Protein AF-A0A2E1W1F0-F1 (afdb_monomer_lite)

Secondary structure (DSSP, 8-state):
-B-TTS---SS----------SSHHHHHHTSTTTHHHHH-SSHHHHHHHHHHHHHHHH------B-EEEEEEP-------PPPS--EEEEESSPPPTT-S-----B---B----EEEEEEEEEETT-HHHHHHHIIIIIHHHHHHTT-EEEEEEEEE--SS-BSS---SSEEEEEEEEEES-HHHHHHTSTTTTHHHH-SSHHHHHHHHHHHHHHTTEEEEEEEEE-S---S----B-PBPS-EEEE-

Foldseek 3Di:
DDDPPDDDDPPADDDDDDDDAPDVVRVVCCDDPNVCVVVPDDPVVVVVVVVVVVVVVRDPDDLAAFDWDFDFDDDDDDDDDDDPWDKDWDDQAADDPPPPWFDFDFADWDAAQKKKKKKKFWWFPPCQVVLQVLCVPQAVVLCVQQQKAWRTKTKGDDDPTNYSDDDDPGTTMMITMIMASYVVSVVCCDVPNSCQRRNCDPSVVSNVVSVVVRVVTTPDMDMDMDGDDDPDDHTIGTGTGRIDMDTD

Sequence (248 aa):
MVHPEGGGSREFDEGYRLARYASFEHWRYTRGPLSRDLAGNGPNRDRLRQAFQVRQQYSEGSEGGYFLQGLTATTRPQFLPGMGERYELLENVFPEAGDDVIAVRNDVAQSGIETVVLRYARIRKGSFNEILAGTVARVWPFEEKVGVRPIGQWQVIYPDAPSRTAESPGYDEMITMSRYASYQHYQATRPGQAVFLGGNGPDWRAWRDALAAEAGFVLETNVEFLQGFNHFSPPQYQPGLPERYRTR

Structure (mmCIF, N/CA/C/O backbone):
data_AF-A0A2E1W1F0-F1
#
_entry.id   AF-A0A2E1W1F0-F1
#
loop_
_atom_site.group_PDB
_atom_site.id
_atom_site.type_symbol
_atom_site.label_atom_id
_atom_site.label_alt_id
_atom_site.label_comp_id
_atom_site.label_asym_id
_atom_site.label_entity_id
_atom_site.label_seq_id
_atom_site.pdbx_PDB_ins_code
_atom_site.Cartn_x
_atom_site.Cartn_y
_atom_site.Cartn_z
_atom_site.occupancy
_atom_site.B_iso_or_equiv
_atom_site.auth_seq_id
_atom_site.auth_comp_id
_atom_site.auth_asym_id
_atom_site.auth_atom_id
_atom_site.pdbx_PDB_model_num
ATOM 1 N N . MET A 1 1 ? 5.768 -16.064 -6.756 1.00 81.00 1 MET A N 1
ATOM 2 C CA . MET A 1 1 ? 4.491 -15.424 -6.404 1.00 81.00 1 MET A CA 1
ATOM 3 C C . MET A 1 1 ? 3.706 -16.474 -5.652 1.00 81.00 1 MET A C 1
ATOM 5 O O . MET A 1 1 ? 3.967 -17.652 -5.856 1.00 81.00 1 MET A O 1
ATOM 9 N N . VAL A 1 2 ? 2.832 -16.089 -4.735 1.00 83.88 2 VAL A N 1
ATOM 10 C CA . VAL A 1 2 ? 1.925 -17.036 -4.088 1.00 83.88 2 VAL A CA 1
ATOM 11 C C . VAL A 1 2 ? 0.493 -16.625 -4.377 1.00 83.88 2 VAL A C 1
ATOM 13 O O . VAL A 1 2 ? 0.200 -15.439 -4.510 1.00 83.88 2 VAL A O 1
ATOM 16 N N . HIS A 1 3 ? -0.395 -17.612 -4.454 1.00 86.19 3 HIS A N 1
ATOM 17 C CA . HIS A 1 3 ? -1.805 -17.417 -4.779 1.00 86.19 3 HIS A CA 1
ATOM 18 C C . HIS A 1 3 ? -2.666 -17.988 -3.642 1.00 86.19 3 HIS A C 1
ATOM 20 O O . HIS A 1 3 ? -3.166 -19.107 -3.768 1.00 86.19 3 HIS A O 1
ATOM 26 N N . PRO A 1 4 ? -2.813 -17.269 -2.508 1.00 80.12 4 PRO A N 1
ATOM 27 C CA . PRO A 1 4 ? -3.551 -17.765 -1.340 1.00 80.12 4 PRO A CA 1
ATOM 28 C C . PRO A 1 4 ? -5.015 -18.111 -1.643 1.00 80.12 4 PRO A C 1
ATOM 30 O O . PRO A 1 4 ? -5.596 -18.960 -0.977 1.00 80.12 4 PRO A O 1
ATOM 33 N N . GLU A 1 5 ? -5.589 -17.476 -2.666 1.00 83.94 5 GLU A N 1
ATOM 34 C CA . GLU A 1 5 ? -6.972 -17.661 -3.124 1.00 83.94 5 GLU A CA 1
ATOM 35 C C . GLU A 1 5 ? -7.068 -18.544 -4.389 1.00 83.94 5 GLU A C 1
ATOM 37 O O . GLU A 1 5 ? -8.144 -18.720 -4.954 1.00 83.94 5 GLU A O 1
ATOM 42 N N . GLY A 1 6 ? -5.950 -19.129 -4.838 1.00 78.25 6 GLY A N 1
ATOM 43 C CA . GLY A 1 6 ? -5.855 -19.863 -6.103 1.00 78.25 6 GLY A CA 1
ATOM 44 C C . GLY A 1 6 ? -5.615 -18.964 -7.326 1.00 78.25 6 GLY A C 1
ATOM 45 O O . GLY A 1 6 ? -5.512 -17.746 -7.211 1.00 78.25 6 GLY A O 1
ATOM 46 N N . GLY A 1 7 ? -5.469 -19.576 -8.510 1.00 76.19 7 GLY A N 1
ATOM 47 C CA . GLY A 1 7 ? -5.333 -18.860 -9.793 1.00 76.19 7 GLY A CA 1
ATOM 48 C C . GLY A 1 7 ? -3.920 -18.745 -10.385 1.00 76.19 7 GLY A C 1
ATOM 49 O O . GLY A 1 7 ? -3.766 -18.120 -11.427 1.00 76.19 7 GLY A O 1
ATOM 50 N N . GLY A 1 8 ? -2.900 -19.344 -9.765 1.00 77.31 8 GLY A N 1
ATOM 51 C CA . GLY A 1 8 ? -1.548 -19.397 -10.339 1.00 77.31 8 GLY A CA 1
ATOM 52 C C . GLY A 1 8 ? -1.434 -20.320 -11.556 1.00 77.31 8 GLY A C 1
ATOM 53 O O . GLY A 1 8 ? -2.226 -21.256 -11.717 1.00 77.31 8 GLY A O 1
ATOM 54 N N . SER A 1 9 ? -0.419 -20.082 -12.390 1.00 78.62 9 SER A N 1
ATOM 55 C CA . SER A 1 9 ? -0.033 -21.017 -13.452 1.00 78.62 9 SER A CA 1
ATOM 56 C C . SER A 1 9 ? 0.398 -22.359 -12.853 1.00 78.62 9 SER A C 1
ATOM 58 O O . SER A 1 9 ? 1.000 -22.415 -11.783 1.00 78.62 9 SER A O 1
ATOM 60 N N . ARG A 1 10 ? 0.085 -23.459 -13.545 1.00 80.19 10 ARG A N 1
ATOM 61 C CA . ARG A 1 10 ? 0.598 -24.798 -13.199 1.00 80.19 10 ARG A CA 1
ATOM 62 C C . ARG A 1 10 ? 1.916 -25.123 -13.896 1.00 80.19 10 ARG A C 1
ATOM 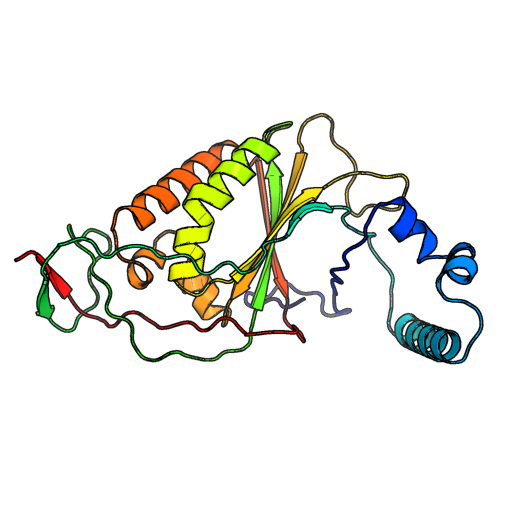64 O O . ARG A 1 10 ? 2.519 -26.143 -13.580 1.00 80.19 10 ARG A O 1
ATOM 71 N N . GLU A 1 11 ? 2.314 -24.303 -14.863 1.00 85.62 11 GLU A N 1
ATOM 72 C CA . GLU A 1 11 ? 3.434 -24.584 -15.762 1.00 85.62 11 GLU A CA 1
ATOM 73 C C . GLU A 1 11 ? 4.718 -23.880 -15.319 1.00 85.62 11 GLU A C 1
ATOM 75 O O . GLU A 1 11 ? 5.804 -24.399 -15.554 1.00 85.62 11 GLU A O 1
ATOM 80 N N . PHE A 1 12 ? 4.605 -22.740 -14.634 1.00 82.00 12 PHE A N 1
ATOM 81 C CA . PHE A 1 12 ? 5.749 -21.935 -14.216 1.00 82.00 12 PHE A CA 1
ATOM 82 C C . PHE A 1 12 ? 5.467 -21.156 -12.928 1.00 82.00 12 PHE A C 1
ATOM 84 O O . PHE A 1 12 ? 4.321 -20.830 -12.615 1.00 82.00 12 PHE A O 1
ATOM 91 N N . ASP A 1 13 ? 6.543 -20.798 -12.226 1.00 84.00 13 ASP A N 1
ATOM 92 C CA . ASP A 1 13 ? 6.513 -19.881 -11.090 1.00 84.00 13 ASP A CA 1
ATOM 93 C C . ASP A 1 13 ? 6.902 -18.463 -11.522 1.00 84.00 13 ASP A C 1
ATOM 95 O O . ASP A 1 13 ? 7.934 -18.240 -12.158 1.00 84.00 13 ASP A O 1
ATOM 99 N N . GLU A 1 14 ? 6.126 -17.469 -11.096 1.00 86.06 14 GLU A N 1
ATOM 100 C CA . GLU A 1 14 ? 6.471 -16.061 -11.303 1.00 86.06 14 GLU A CA 1
ATOM 101 C C . GLU A 1 14 ? 7.318 -15.512 -10.152 1.00 86.06 14 GLU A C 1
ATOM 103 O O . GLU A 1 14 ? 7.108 -15.836 -8.981 1.00 86.06 14 GLU A O 1
ATOM 108 N N . GLY A 1 15 ? 8.263 -14.618 -10.441 1.00 82.50 15 GLY A N 1
ATOM 109 C CA . GLY A 1 15 ? 9.151 -14.058 -9.425 1.00 82.50 15 GLY A CA 1
ATOM 110 C C . GLY A 1 15 ? 9.442 -12.580 -9.634 1.00 82.50 15 GLY A C 1
ATOM 111 O O . GLY A 1 15 ? 9.828 -12.162 -10.722 1.00 82.50 15 GLY A O 1
ATOM 112 N N . TYR A 1 16 ? 9.359 -11.799 -8.555 1.00 83.62 16 TYR A N 1
ATOM 113 C CA . TYR A 1 16 ? 9.844 -10.421 -8.540 1.00 83.62 16 TYR A CA 1
ATOM 114 C C . TYR A 1 16 ? 11.205 -10.316 -7.871 1.00 83.62 16 TYR A C 1
ATOM 116 O O . TYR A 1 16 ? 11.517 -10.998 -6.895 1.00 83.62 16 TYR A O 1
ATOM 124 N N . ARG A 1 17 ? 12.003 -9.369 -8.365 1.00 81.75 17 ARG A N 1
ATOM 125 C CA . ARG A 1 17 ? 13.206 -8.897 -7.688 1.00 81.75 17 ARG A CA 1
ATOM 126 C C . ARG A 1 17 ? 13.119 -7.392 -7.514 1.00 81.75 17 ARG A C 1
ATOM 128 O O . ARG A 1 17 ? 13.199 -6.654 -8.491 1.00 81.75 17 ARG A O 1
ATOM 135 N N . LEU A 1 18 ? 13.072 -6.948 -6.265 1.00 85.31 18 LEU A N 1
ATOM 136 C CA . LEU A 1 18 ? 13.257 -5.543 -5.938 1.00 85.31 18 LEU A CA 1
ATOM 137 C C . LEU A 1 18 ? 14.757 -5.234 -5.827 1.00 85.31 18 LEU A C 1
ATOM 139 O O . LEU A 1 18 ? 15.501 -5.919 -5.123 1.00 85.31 18 LEU A O 1
ATOM 143 N N . ALA A 1 19 ? 15.213 -4.203 -6.534 1.00 86.12 19 ALA A N 1
ATOM 144 C CA . ALA A 1 19 ? 16.579 -3.701 -6.454 1.00 86.12 19 ALA A CA 1
ATOM 145 C C . ALA A 1 19 ? 16.566 -2.172 -6.479 1.00 86.12 19 ALA A C 1
ATOM 147 O O . ALA A 1 19 ? 15.792 -1.566 -7.215 1.00 86.12 19 ALA A O 1
ATOM 148 N N . ARG A 1 20 ? 17.436 -1.559 -5.673 1.00 85.38 20 ARG A N 1
ATOM 149 C CA . ARG A 1 20 ? 17.574 -0.103 -5.581 1.00 85.38 20 ARG A CA 1
ATOM 150 C C . ARG A 1 20 ? 18.827 0.336 -6.320 1.00 85.38 20 ARG A C 1
ATOM 152 O O . ARG A 1 20 ? 19.885 -0.267 -6.150 1.00 85.38 20 ARG A O 1
ATOM 159 N N . TYR A 1 21 ? 18.697 1.397 -7.103 1.00 85.38 21 TYR A N 1
ATOM 160 C CA . TYR A 1 21 ? 19.787 2.005 -7.854 1.00 85.38 21 TYR A CA 1
ATOM 161 C C . TYR A 1 21 ? 19.824 3.501 -7.564 1.00 85.38 21 TYR A C 1
ATOM 163 O O . TYR A 1 21 ? 18.800 4.101 -7.252 1.00 85.38 21 TYR A O 1
ATOM 171 N N . ALA A 1 22 ? 21.012 4.092 -7.671 1.00 84.19 22 ALA A N 1
ATOM 172 C CA . ALA A 1 22 ? 21.200 5.529 -7.459 1.00 84.19 22 ALA A CA 1
ATOM 173 C C . ALA A 1 22 ? 20.580 6.368 -8.592 1.00 84.19 22 ALA A C 1
ATOM 175 O O . ALA A 1 22 ? 20.164 7.498 -8.370 1.00 84.19 22 ALA A O 1
ATOM 176 N N . SER A 1 23 ? 20.521 5.806 -9.802 1.00 85.38 23 SER A N 1
ATOM 177 C CA . SER A 1 23 ? 19.929 6.409 -10.996 1.00 85.38 23 SER A CA 1
ATOM 178 C C . SER A 1 23 ? 19.625 5.327 -12.041 1.00 85.38 23 SER A C 1
ATOM 180 O O . SER A 1 23 ? 20.095 4.187 -11.925 1.00 85.38 23 SER A O 1
ATOM 182 N N . PHE A 1 24 ? 18.875 5.681 -13.090 1.00 85.81 24 PHE A N 1
ATOM 183 C CA . PHE A 1 24 ? 18.704 4.805 -14.255 1.00 85.81 24 PHE A CA 1
ATOM 184 C C . PHE A 1 24 ? 20.046 4.513 -14.947 1.00 85.81 24 PHE A C 1
ATOM 186 O O . PHE A 1 24 ? 20.288 3.389 -15.380 1.00 85.81 24 PHE A O 1
ATOM 193 N N . GLU A 1 25 ? 20.967 5.478 -14.979 1.00 86.06 25 GLU A N 1
ATOM 194 C CA . GLU A 1 25 ? 22.321 5.256 -15.494 1.00 86.06 25 GLU A CA 1
ATOM 195 C C . GLU A 1 25 ? 23.052 4.189 -14.680 1.00 86.06 25 GLU A C 1
ATOM 197 O O . GLU A 1 25 ? 23.539 3.221 -15.258 1.00 86.06 25 GLU A O 1
ATOM 202 N N . HIS A 1 26 ? 23.045 4.280 -13.344 1.00 86.06 26 HIS A N 1
ATOM 203 C CA . HIS A 1 26 ? 23.620 3.235 -12.495 1.00 86.06 26 HIS A CA 1
ATOM 204 C C . HIS A 1 26 ? 22.986 1.865 -12.810 1.00 86.06 26 HIS A C 1
ATOM 206 O O . HIS A 1 26 ? 23.702 0.881 -12.995 1.00 86.06 26 HIS A O 1
ATOM 212 N N . TRP A 1 27 ? 21.661 1.790 -12.981 1.00 86.88 27 TRP A N 1
ATOM 213 C CA . TRP A 1 27 ? 20.990 0.559 -13.416 1.00 86.88 27 TRP A CA 1
ATOM 214 C C . TRP A 1 27 ? 21.528 0.025 -14.759 1.00 86.88 27 TRP A C 1
ATOM 216 O O . TRP A 1 27 ? 21.792 -1.181 -14.850 1.00 86.88 27 TRP A O 1
ATOM 226 N N . ARG A 1 28 ? 21.754 0.886 -15.766 1.00 84.38 28 ARG A N 1
ATOM 227 C CA . ARG A 1 28 ? 22.326 0.503 -17.074 1.00 84.38 28 ARG A CA 1
ATOM 228 C C . ARG A 1 28 ? 23.743 -0.037 -16.922 1.00 84.38 28 ARG A C 1
ATOM 230 O O . ARG A 1 28 ? 24.043 -1.097 -17.465 1.00 84.38 28 ARG A O 1
ATOM 237 N N . TYR A 1 29 ? 24.577 0.636 -16.131 1.00 82.50 29 TYR A N 1
ATOM 238 C CA . TYR A 1 29 ? 25.947 0.199 -15.874 1.00 82.50 29 TYR A CA 1
ATOM 239 C C . TYR A 1 29 ? 26.011 -1.136 -15.132 1.00 82.50 29 TYR A C 1
ATOM 241 O O . TYR A 1 29 ? 26.983 -1.855 -15.284 1.00 82.50 29 TYR A O 1
ATOM 249 N N . THR A 1 30 ? 24.991 -1.548 -14.374 1.00 77.44 30 THR A N 1
ATOM 250 C CA . THR A 1 30 ? 24.987 -2.901 -13.776 1.00 77.44 30 THR A CA 1
ATOM 251 C C . THR A 1 30 ? 24.656 -4.029 -14.761 1.00 77.44 30 THR A C 1
ATOM 253 O O . THR A 1 30 ? 24.690 -5.201 -14.376 1.00 77.44 30 THR A O 1
ATOM 256 N N . ARG A 1 31 ? 24.358 -3.722 -16.032 1.00 75.56 31 ARG A N 1
ATOM 257 C CA . ARG A 1 31 ? 23.947 -4.695 -17.057 1.00 75.56 31 ARG A CA 1
ATOM 258 C C . ARG A 1 31 ? 24.849 -4.666 -18.287 1.00 75.56 31 ARG A C 1
ATOM 260 O O . ARG A 1 31 ? 25.566 -3.707 -18.551 1.00 75.56 31 ARG A O 1
ATOM 267 N N . GLY A 1 32 ? 24.800 -5.760 -19.049 1.00 68.94 32 GLY A N 1
ATOM 268 C CA . GLY A 1 32 ? 25.468 -5.863 -20.345 1.00 68.94 32 GLY A CA 1
ATOM 269 C C . GLY A 1 32 ? 26.988 -5.639 -20.284 1.00 68.94 32 GLY A C 1
ATOM 270 O O . GLY A 1 32 ? 27.609 -5.887 -19.242 1.00 68.94 32 GLY A O 1
ATOM 271 N N . PRO A 1 33 ? 27.602 -5.185 -21.392 1.00 68.56 33 PRO A N 1
ATOM 272 C CA . PRO A 1 33 ? 29.038 -4.914 -21.471 1.00 68.56 33 PRO A CA 1
ATOM 273 C C . PRO A 1 33 ? 29.528 -3.882 -20.445 1.00 68.56 33 PRO A C 1
ATOM 275 O O . PRO A 1 33 ? 30.581 -4.098 -19.848 1.00 68.56 33 PRO A O 1
ATOM 278 N N . LEU A 1 34 ? 28.720 -2.851 -20.166 1.00 69.88 34 LEU A N 1
ATOM 279 C CA . LEU A 1 34 ? 29.022 -1.763 -19.221 1.00 69.88 34 LEU A CA 1
ATOM 280 C C . LEU A 1 34 ? 29.215 -2.252 -17.777 1.00 69.88 34 LEU A C 1
ATOM 282 O O . LEU A 1 34 ? 29.925 -1.636 -16.990 1.00 69.88 34 LEU A O 1
ATOM 286 N N . SER A 1 35 ? 28.652 -3.413 -17.423 1.00 69.44 35 SER A N 1
ATOM 287 C CA . SER A 1 35 ? 28.864 -4.017 -16.098 1.00 69.44 35 SER A CA 1
ATOM 288 C C . SER A 1 35 ? 30.299 -4.426 -15.803 1.00 69.44 35 SER A C 1
ATOM 290 O O . SER A 1 35 ? 30.635 -4.626 -14.636 1.00 69.44 35 SER A O 1
ATOM 292 N N . ARG A 1 36 ? 31.153 -4.540 -16.825 1.00 65.19 36 ARG A N 1
ATOM 293 C CA . ARG A 1 36 ? 32.593 -4.755 -16.634 1.00 65.19 36 ARG A CA 1
ATOM 294 C C . ARG A 1 36 ? 33.263 -3.534 -16.010 1.00 65.19 36 ARG A C 1
ATOM 296 O O . ARG A 1 36 ? 34.137 -3.715 -15.169 1.00 65.19 36 ARG A O 1
ATOM 303 N N . ASP A 1 37 ? 32.791 -2.340 -16.352 1.00 68.69 37 ASP A N 1
ATOM 304 C CA . ASP A 1 37 ? 33.371 -1.076 -15.895 1.00 68.69 37 ASP A CA 1
ATOM 305 C C . ASP A 1 37 ? 33.069 -0.823 -14.408 1.00 68.69 37 ASP A C 1
ATOM 307 O O . ASP A 1 37 ? 33.866 -0.203 -13.713 1.00 68.69 37 ASP A O 1
ATOM 311 N N . LEU A 1 38 ? 31.958 -1.372 -13.890 1.00 67.50 38 LEU A N 1
ATOM 312 C CA . LEU A 1 38 ? 31.610 -1.317 -12.462 1.00 67.50 38 LEU A CA 1
ATOM 313 C C . LEU A 1 38 ? 32.134 -2.500 -11.638 1.00 67.50 38 LEU A C 1
ATOM 315 O O . LEU A 1 38 ? 32.588 -2.317 -10.512 1.00 67.50 38 LEU A O 1
ATOM 319 N N . ALA A 1 39 ? 31.998 -3.732 -12.140 1.00 65.50 39 ALA A N 1
ATOM 320 C CA . ALA A 1 39 ? 32.232 -4.940 -11.341 1.00 65.50 39 ALA A CA 1
ATOM 321 C C . ALA A 1 39 ? 33.654 -5.514 -11.479 1.00 65.50 39 ALA A C 1
ATOM 323 O O . ALA A 1 39 ? 33.990 -6.480 -10.787 1.00 65.50 39 ALA A O 1
ATOM 324 N N . GLY A 1 40 ? 34.472 -4.958 -12.378 1.00 69.44 40 GLY A N 1
ATOM 325 C CA . GLY A 1 40 ? 35.819 -5.441 -12.672 1.00 69.44 40 GLY A CA 1
ATOM 326 C C . GLY A 1 40 ? 35.851 -6.864 -13.247 1.00 69.44 40 GLY A C 1
ATOM 327 O O . GLY A 1 40 ? 34.853 -7.399 -13.743 1.00 69.44 40 GLY A O 1
ATOM 328 N N . ASN A 1 41 ? 37.027 -7.491 -13.184 1.00 70.19 41 ASN A N 1
ATOM 329 C CA . ASN A 1 41 ? 37.331 -8.805 -13.767 1.00 70.19 41 ASN A CA 1
ATOM 330 C C . ASN A 1 41 ? 37.913 -9.820 -12.754 1.00 70.19 41 ASN A C 1
ATOM 332 O O . ASN A 1 41 ? 38.592 -10.757 -13.159 1.00 70.19 41 ASN A O 1
ATOM 336 N N . GLY A 1 42 ? 37.659 -9.639 -11.452 1.00 74.38 42 GLY A N 1
ATOM 337 C CA . GLY A 1 42 ? 38.171 -10.515 -10.384 1.00 74.38 42 GLY A CA 1
ATOM 338 C C . GLY A 1 42 ? 37.220 -11.647 -9.940 1.00 74.38 42 GLY A C 1
ATOM 339 O O . GLY A 1 42 ? 36.096 -11.744 -10.431 1.00 74.38 42 GLY A O 1
ATOM 340 N N . PRO A 1 43 ? 37.592 -12.457 -8.928 1.00 73.44 43 PRO A N 1
ATOM 341 C CA . PRO A 1 43 ? 36.834 -13.648 -8.503 1.00 73.44 43 PRO A CA 1
ATOM 342 C C . PRO A 1 43 ? 35.370 -13.405 -8.094 1.00 73.44 43 PRO A C 1
ATOM 344 O O . PRO A 1 43 ? 34.519 -14.284 -8.232 1.00 73.44 43 PRO A O 1
ATOM 347 N N . ASN A 1 44 ? 35.029 -12.207 -7.604 1.00 69.56 44 ASN A N 1
ATOM 348 C CA . ASN A 1 44 ? 33.636 -11.856 -7.302 1.00 69.56 44 ASN A CA 1
ATOM 349 C C . ASN A 1 44 ? 32.779 -11.750 -8.579 1.00 69.56 44 ASN A C 1
ATOM 351 O O . ASN A 1 44 ? 31.611 -12.140 -8.594 1.00 69.56 44 ASN A O 1
ATOM 355 N N . ARG A 1 45 ? 33.377 -11.283 -9.682 1.00 73.50 45 ARG A N 1
ATOM 356 C CA . ARG A 1 45 ? 32.748 -11.272 -11.006 1.00 73.50 45 ARG A CA 1
ATOM 357 C C . ARG A 1 45 ? 32.509 -12.694 -11.509 1.00 73.50 45 ARG A C 1
ATOM 359 O O . ARG A 1 45 ? 31.478 -12.941 -12.127 1.00 73.50 45 ARG A O 1
ATOM 366 N N . ASP A 1 46 ? 33.414 -13.624 -11.221 1.00 79.81 46 ASP A N 1
ATOM 367 C CA . ASP A 1 46 ? 33.264 -15.037 -11.593 1.00 79.81 46 ASP A CA 1
ATOM 368 C C . ASP A 1 46 ? 32.098 -15.689 -10.855 1.00 79.81 46 ASP A C 1
ATOM 370 O O . ASP A 1 46 ? 31.240 -16.302 -11.489 1.00 79.81 46 ASP A O 1
ATOM 374 N N . ARG A 1 47 ? 31.989 -15.455 -9.541 1.00 79.19 47 ARG A N 1
ATOM 375 C CA . ARG A 1 47 ? 30.837 -15.902 -8.739 1.00 79.19 47 ARG A CA 1
ATOM 376 C C . ARG A 1 47 ? 29.520 -15.312 -9.240 1.00 79.19 47 ARG A C 1
ATOM 378 O O . ARG A 1 47 ? 28.528 -16.027 -9.353 1.00 79.19 47 ARG A O 1
ATOM 385 N N . LEU A 1 48 ? 29.509 -14.025 -9.594 1.00 76.06 48 LEU A N 1
ATOM 386 C CA . LEU A 1 48 ? 28.335 -13.378 -10.180 1.00 76.06 48 LEU A CA 1
ATOM 387 C C . LEU A 1 48 ? 27.943 -14.018 -11.525 1.00 76.06 48 LEU A C 1
ATOM 389 O O . LEU A 1 48 ? 26.761 -14.257 -11.765 1.00 76.06 48 LEU A O 1
ATOM 393 N N . ARG A 1 49 ? 28.918 -14.327 -12.393 1.00 78.94 49 ARG A N 1
ATOM 394 C CA . ARG A 1 49 ? 28.675 -15.026 -13.667 1.00 78.94 49 ARG A CA 1
ATOM 395 C C . ARG A 1 49 ? 28.098 -16.422 -13.450 1.00 78.94 49 ARG A C 1
ATOM 397 O O . ARG A 1 49 ? 27.120 -16.760 -14.108 1.00 78.94 49 ARG A O 1
ATOM 404 N N . GLN A 1 50 ? 28.649 -17.189 -12.511 1.00 84.12 50 GLN A N 1
ATOM 405 C CA . GLN A 1 50 ? 28.129 -18.510 -12.147 1.00 84.12 50 GLN A CA 1
ATOM 406 C C . GLN A 1 50 ? 26.682 -18.418 -11.645 1.00 84.12 50 GLN A C 1
ATOM 408 O O . GLN A 1 50 ? 25.818 -19.150 -12.119 1.00 84.12 50 GLN A O 1
ATOM 413 N N . ALA A 1 51 ? 26.379 -17.461 -10.762 1.00 81.38 51 ALA A N 1
ATOM 414 C CA . ALA A 1 51 ? 25.017 -17.243 -10.276 1.00 81.38 51 ALA A CA 1
ATOM 415 C C . ALA A 1 51 ? 24.037 -16.871 -11.407 1.00 81.38 51 ALA A C 1
ATOM 417 O O . ALA A 1 51 ? 22.890 -17.320 -11.406 1.00 81.38 51 ALA A O 1
ATOM 418 N N . PHE A 1 52 ? 24.474 -16.076 -12.391 1.00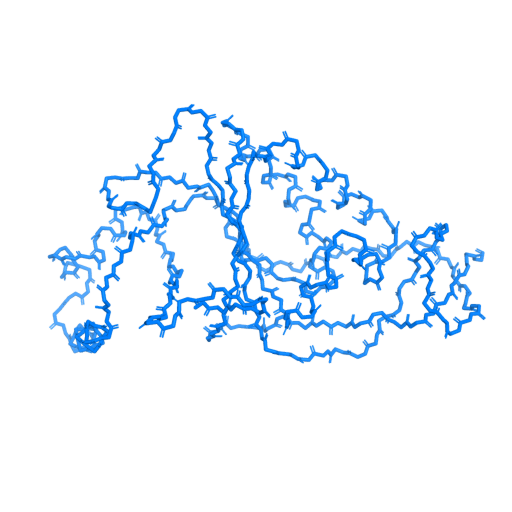 80.44 52 PHE A N 1
ATOM 419 C CA . PHE A 1 52 ? 23.658 -15.772 -13.569 1.00 80.44 52 PHE A CA 1
ATOM 420 C C . PHE A 1 52 ? 23.436 -16.988 -14.470 1.00 80.44 52 PHE A C 1
ATOM 422 O O . PHE A 1 52 ? 22.319 -17.166 -14.945 1.00 80.44 52 PHE A O 1
ATOM 429 N N . GLN A 1 53 ? 24.454 -17.827 -14.679 1.00 84.00 53 GLN A N 1
ATOM 430 C CA . GLN A 1 53 ? 24.323 -19.060 -15.462 1.00 84.00 53 GLN A CA 1
ATOM 431 C C . GLN A 1 53 ? 23.317 -20.017 -14.827 1.00 84.00 53 GLN A C 1
ATOM 433 O O . GLN A 1 53 ? 22.420 -20.492 -15.515 1.00 84.00 53 GLN A O 1
ATOM 438 N N . VAL A 1 54 ? 23.411 -20.229 -13.511 1.00 85.25 54 VAL A N 1
ATOM 439 C CA . VAL A 1 54 ? 22.431 -21.039 -12.775 1.00 85.25 54 VAL A CA 1
ATOM 440 C C . VAL A 1 54 ? 21.031 -20.456 -12.945 1.00 85.25 54 VAL A C 1
ATOM 442 O O . VAL A 1 54 ? 20.107 -21.183 -13.274 1.00 85.25 54 VAL A O 1
ATOM 445 N N . ARG A 1 55 ? 20.857 -19.134 -12.805 1.00 81.38 55 ARG A N 1
ATOM 446 C CA . ARG A 1 55 ? 19.542 -18.500 -12.997 1.00 81.38 55 ARG A CA 1
ATOM 447 C C . ARG A 1 55 ? 18.980 -18.718 -14.404 1.00 81.38 55 ARG A C 1
ATOM 449 O O . ARG A 1 55 ? 17.790 -18.965 -14.536 1.00 81.38 55 ARG A O 1
ATOM 456 N N . GLN A 1 56 ? 19.811 -18.609 -15.438 1.00 82.56 56 GLN A N 1
ATOM 457 C CA . GLN A 1 56 ? 19.371 -18.789 -16.823 1.00 82.56 56 GLN A CA 1
ATOM 458 C C . GLN A 1 56 ? 18.888 -20.213 -17.117 1.00 82.56 56 GLN A C 1
ATOM 460 O O . GLN A 1 56 ? 18.044 -20.369 -17.986 1.00 82.56 56 GLN A O 1
ATOM 465 N N . GLN A 1 57 ? 19.358 -21.227 -16.381 1.00 86.12 57 GLN A N 1
ATOM 466 C CA . GLN A 1 57 ? 18.884 -22.609 -16.545 1.00 86.12 57 GLN A CA 1
ATOM 467 C C . GLN A 1 57 ? 17.411 -22.795 -16.156 1.00 86.12 57 GLN A C 1
ATOM 469 O O . GLN A 1 57 ? 16.776 -23.710 -16.664 1.00 86.12 57 GLN A O 1
ATOM 474 N N . TYR A 1 58 ? 16.879 -21.941 -15.277 1.00 84.62 58 TYR A N 1
ATOM 475 C CA . TYR A 1 58 ? 15.505 -22.035 -14.764 1.00 84.62 58 TYR A CA 1
ATOM 476 C C . TYR A 1 58 ? 14.595 -20.899 -15.250 1.00 84.62 58 TYR A C 1
ATOM 478 O O . TYR A 1 58 ? 13.433 -20.836 -14.871 1.00 84.62 58 TYR A O 1
ATOM 486 N N . SER A 1 59 ? 15.121 -19.949 -16.026 1.00 82.81 59 SER A N 1
ATOM 487 C CA . SER A 1 59 ? 14.374 -18.762 -16.447 1.00 82.81 59 SER A CA 1
ATOM 488 C C . SER A 1 59 ? 13.731 -19.002 -17.809 1.00 82.81 59 SER A C 1
ATOM 490 O O . SER A 1 59 ? 14.444 -19.063 -18.805 1.00 82.81 59 SER A O 1
ATOM 492 N N . GLU A 1 60 ? 12.400 -19.040 -17.873 1.00 84.00 60 GLU A N 1
ATOM 493 C CA . GLU A 1 60 ? 11.673 -19.184 -19.149 1.00 84.00 60 GLU A CA 1
ATOM 494 C C . GLU A 1 60 ? 11.505 -17.862 -19.912 1.00 84.00 60 GLU A C 1
ATOM 496 O O . GLU A 1 60 ? 11.247 -17.843 -21.112 1.00 84.00 60 GLU A O 1
ATOM 501 N N . GLY A 1 61 ? 11.710 -16.730 -19.239 1.00 81.56 61 GLY A N 1
ATOM 502 C CA . GLY A 1 61 ? 11.626 -15.412 -19.854 1.00 81.56 61 GLY A CA 1
ATOM 503 C C . GLY A 1 61 ? 11.491 -14.304 -18.820 1.00 81.56 61 GLY A C 1
ATOM 504 O O . GLY A 1 61 ? 11.678 -14.516 -17.622 1.00 81.56 61 GLY A O 1
ATOM 505 N N . SER A 1 62 ? 11.194 -13.096 -19.288 1.00 81.12 62 SER A N 1
ATOM 506 C CA . SER A 1 62 ? 10.826 -11.968 -18.436 1.00 81.12 62 SER A CA 1
ATOM 507 C C . SER A 1 62 ? 9.870 -11.067 -19.197 1.00 81.12 62 SER A C 1
ATOM 509 O O . SER A 1 62 ? 10.164 -10.663 -20.318 1.00 81.12 62 SER A O 1
ATOM 511 N N . GLU A 1 63 ? 8.774 -10.687 -18.552 1.00 83.38 63 GLU A N 1
ATOM 512 C CA . GLU A 1 63 ? 7.823 -9.700 -19.076 1.00 83.38 63 GLU A CA 1
ATOM 513 C C . GLU A 1 63 ? 8.336 -8.251 -18.940 1.00 83.38 63 GLU A C 1
ATOM 515 O O . GLU A 1 63 ? 7.579 -7.299 -19.079 1.00 83.38 63 GLU A O 1
ATOM 520 N N . GLY A 1 64 ? 9.621 -8.057 -18.627 1.00 84.62 64 GLY A N 1
ATOM 521 C CA . GLY A 1 64 ? 10.202 -6.751 -18.328 1.00 84.62 64 GLY A CA 1
ATOM 522 C C . GLY A 1 64 ? 10.126 -6.381 -16.847 1.00 84.62 64 GLY A C 1
ATOM 523 O O . GLY A 1 64 ? 9.775 -7.187 -15.982 1.00 84.62 64 GLY A O 1
ATOM 524 N N . GLY A 1 65 ? 10.537 -5.150 -16.540 1.00 87.44 65 GLY A N 1
ATOM 525 C CA . GLY A 1 65 ? 10.537 -4.614 -15.180 1.00 87.44 65 GLY A CA 1
ATOM 526 C C . GLY A 1 65 ? 9.600 -3.424 -15.024 1.00 87.44 65 GLY A C 1
ATOM 527 O O . GLY A 1 65 ? 9.292 -2.731 -15.990 1.00 87.44 65 GLY A O 1
ATOM 528 N N . TYR A 1 66 ? 9.205 -3.151 -13.784 1.00 91.25 66 TYR A N 1
ATOM 529 C CA . TYR A 1 66 ? 8.743 -1.822 -13.406 1.00 91.25 66 TYR A CA 1
ATOM 530 C C . TYR A 1 66 ? 9.948 -0.967 -13.016 1.00 91.25 66 TYR A C 1
ATOM 532 O O . TYR A 1 66 ? 10.762 -1.374 -12.179 1.00 91.25 66 TYR A O 1
ATOM 540 N N . PHE A 1 67 ? 10.052 0.225 -13.594 1.00 91.88 67 PHE A N 1
ATOM 541 C CA . PHE A 1 67 ? 10.971 1.251 -13.120 1.00 91.88 67 PHE A CA 1
ATOM 542 C C . PHE A 1 67 ? 10.197 2.182 -12.206 1.00 91.88 67 PHE A C 1
ATOM 544 O O . PHE A 1 67 ? 9.142 2.678 -12.578 1.00 91.88 67 PHE A O 1
ATOM 551 N N . LEU A 1 68 ? 10.694 2.366 -10.989 1.00 94.06 68 LEU A N 1
ATOM 552 C CA . LEU A 1 68 ? 9.922 2.947 -9.901 1.00 94.06 68 LEU A CA 1
ATOM 553 C C . LEU A 1 68 ? 10.610 4.201 -9.368 1.00 94.06 68 LEU A C 1
ATOM 555 O O . LEU A 1 68 ? 11.793 4.160 -9.024 1.00 94.06 68 LEU A O 1
ATOM 559 N N . GLN A 1 69 ? 9.857 5.295 -9.259 1.00 91.56 69 GLN A N 1
ATOM 560 C CA . GLN A 1 69 ? 10.290 6.541 -8.630 1.00 91.56 69 GLN A CA 1
ATOM 561 C C . GLN A 1 69 ? 9.312 6.940 -7.525 1.00 91.56 69 GLN A C 1
ATOM 563 O O . GLN A 1 69 ? 8.102 6.896 -7.705 1.00 91.56 69 GLN A O 1
ATOM 568 N N . GLY A 1 70 ? 9.830 7.317 -6.358 1.00 90.38 70 GLY A N 1
ATOM 569 C CA . GLY A 1 70 ? 9.002 7.633 -5.198 1.00 90.38 70 GLY A CA 1
ATOM 570 C C . GLY A 1 70 ? 9.713 7.326 -3.891 1.00 90.38 70 GLY A C 1
ATOM 571 O O . GLY A 1 70 ? 10.942 7.395 -3.805 1.00 90.38 70 GLY A O 1
ATOM 572 N N . LEU A 1 71 ? 8.937 6.976 -2.869 1.00 90.25 71 LEU A N 1
ATOM 573 C CA . LEU A 1 71 ? 9.434 6.820 -1.512 1.00 90.25 71 LEU A CA 1
ATOM 574 C C . LEU A 1 71 ? 9.611 5.342 -1.166 1.00 90.25 71 LEU A C 1
ATOM 576 O O . LEU A 1 71 ? 8.647 4.590 -1.062 1.00 90.25 71 LEU A O 1
ATOM 580 N N . THR A 1 72 ? 10.857 4.943 -0.905 1.00 87.69 72 THR A N 1
ATOM 581 C CA . THR A 1 72 ? 11.118 3.721 -0.132 1.00 87.69 72 THR A CA 1
ATOM 582 C C . THR A 1 72 ? 10.994 4.076 1.339 1.00 87.69 72 THR A C 1
ATOM 584 O O . THR A 1 72 ? 11.711 4.961 1.813 1.00 87.69 72 THR A O 1
ATOM 587 N N . ALA A 1 73 ? 10.100 3.402 2.054 1.00 81.75 73 ALA A N 1
ATOM 588 C CA . ALA A 1 73 ? 9.935 3.608 3.480 1.00 81.75 73 ALA A CA 1
ATOM 589 C C . ALA A 1 73 ? 11.272 3.354 4.194 1.00 81.75 73 ALA A C 1
ATOM 591 O O . ALA A 1 73 ? 11.973 2.368 3.952 1.00 81.75 73 ALA A O 1
ATOM 592 N N . THR A 1 74 ? 11.638 4.282 5.072 1.00 67.81 74 THR A N 1
ATOM 593 C CA . THR A 1 74 ? 12.717 4.076 6.038 1.00 67.81 74 THR A CA 1
ATOM 594 C C . THR A 1 74 ? 12.024 3.836 7.362 1.00 67.81 74 THR A C 1
ATOM 596 O O . THR A 1 74 ? 11.189 4.646 7.751 1.00 67.81 74 THR A O 1
ATOM 599 N N . THR A 1 75 ? 12.295 2.707 8.018 1.00 58.12 75 THR A N 1
ATOM 600 C CA . THR A 1 75 ? 11.684 2.382 9.312 1.00 58.12 75 THR A CA 1
ATOM 601 C C . THR A 1 75 ? 12.021 3.488 10.304 1.00 58.12 75 THR A C 1
ATOM 603 O O . THR A 1 75 ? 13.161 3.579 10.765 1.00 58.12 75 THR A O 1
ATOM 606 N N . ARG A 1 76 ? 11.049 4.346 10.608 1.00 54.78 76 ARG A N 1
ATOM 607 C CA . ARG A 1 76 ? 11.149 5.363 11.652 1.00 54.78 76 ARG A CA 1
ATOM 608 C C . ARG A 1 76 ? 10.189 4.961 12.764 1.00 54.78 76 ARG A C 1
ATOM 610 O O . ARG A 1 76 ? 9.030 4.700 12.462 1.00 54.78 76 ARG A O 1
ATOM 617 N N . PRO A 1 77 ? 10.633 4.891 14.027 1.00 57.97 77 PRO A N 1
ATOM 618 C CA . PRO A 1 77 ? 9.710 4.710 15.134 1.00 57.97 77 PRO A CA 1
ATOM 619 C C . PRO A 1 77 ? 8.713 5.872 15.146 1.00 57.97 77 PRO A C 1
ATOM 621 O O . PRO A 1 77 ? 9.122 7.032 15.216 1.00 57.97 77 PRO A O 1
ATOM 624 N N . GLN A 1 78 ? 7.423 5.563 15.059 1.00 67.31 78 GLN A N 1
ATOM 625 C CA . GLN A 1 78 ? 6.361 6.542 15.252 1.00 67.31 78 GLN A CA 1
ATOM 626 C C . GLN A 1 78 ? 5.829 6.428 16.678 1.00 67.31 78 GLN A C 1
ATOM 628 O O . GLN A 1 78 ? 5.601 5.328 17.181 1.00 67.31 78 GLN A O 1
ATOM 633 N N . PHE A 1 79 ? 5.641 7.571 17.335 1.00 71.38 79 PHE A N 1
ATOM 634 C CA . PHE A 1 79 ? 4.971 7.648 18.627 1.00 71.38 79 PHE A CA 1
ATOM 635 C C . PHE A 1 79 ? 3.572 8.216 18.415 1.00 71.38 79 PHE A C 1
ATOM 637 O O . PHE A 1 79 ? 3.422 9.386 18.064 1.00 71.38 79 PHE A O 1
ATOM 644 N N . LEU A 1 80 ? 2.558 7.381 18.628 1.00 68.19 80 LEU A N 1
ATOM 645 C CA . LEU A 1 80 ? 1.168 7.812 18.696 1.00 68.19 80 LEU A CA 1
ATOM 646 C C . LEU A 1 80 ? 0.811 7.970 20.179 1.00 68.19 80 LEU A C 1
ATOM 648 O O . LEU A 1 80 ? 0.745 6.959 20.885 1.00 68.19 80 LEU A O 1
ATOM 652 N N . PRO A 1 81 ? 0.643 9.204 20.688 1.00 72.94 81 PRO A N 1
ATOM 653 C CA . PRO A 1 81 ? 0.307 9.406 22.087 1.00 72.94 81 PRO A CA 1
ATOM 654 C C . PRO A 1 81 ? -1.057 8.787 22.391 1.00 72.94 81 PRO A C 1
ATOM 656 O O . PRO A 1 81 ? -1.996 8.893 21.601 1.00 72.94 81 PRO A O 1
ATOM 659 N N . GLY A 1 82 ? -1.163 8.156 23.559 1.00 70.12 82 GLY A N 1
ATOM 660 C CA . GLY A 1 82 ? -2.447 7.694 24.064 1.00 70.12 82 GLY A CA 1
ATOM 661 C C . GLY A 1 82 ? -3.400 8.869 24.273 1.00 70.12 82 GLY A C 1
ATOM 662 O O . GLY A 1 82 ? -2.993 9.951 24.702 1.00 70.12 82 GLY A O 1
ATOM 663 N N . MET A 1 83 ? -4.677 8.641 23.990 1.00 70.25 83 MET A N 1
ATOM 664 C CA . MET A 1 83 ? -5.738 9.560 24.384 1.00 70.25 83 MET A CA 1
ATOM 665 C C . MET A 1 83 ? -5.899 9.484 25.909 1.00 70.25 83 MET A C 1
ATOM 667 O O . MET A 1 83 ? -5.786 8.405 26.488 1.00 70.25 83 MET A O 1
ATOM 671 N N . GLY A 1 84 ? -6.168 10.607 26.580 1.00 75.81 84 GLY A N 1
ATOM 672 C CA . GLY A 1 84 ? -6.391 10.662 28.038 1.00 75.81 84 GLY A CA 1
ATOM 673 C C . GLY A 1 84 ? -7.700 10.010 28.511 1.00 75.81 84 GLY A C 1
ATOM 674 O O . GLY A 1 84 ? -8.237 10.390 29.549 1.00 75.81 84 GLY A O 1
ATOM 675 N N . GLU A 1 85 ? -8.236 9.080 27.727 1.00 81.31 85 GLU A N 1
ATOM 676 C CA . GLU A 1 85 ? -9.504 8.394 27.936 1.00 81.31 85 GLU A CA 1
ATOM 677 C C . GLU A 1 85 ? -9.331 7.260 28.951 1.00 81.31 85 GLU A C 1
ATOM 679 O O . GLU A 1 85 ? -8.273 6.635 29.059 1.00 81.31 85 GLU A O 1
ATOM 684 N N . ARG A 1 86 ? -10.384 6.996 29.724 1.00 83.44 86 ARG A N 1
ATOM 685 C CA . ARG A 1 86 ? -10.419 5.903 30.697 1.00 83.44 86 ARG A CA 1
ATOM 686 C C . ARG A 1 86 ? -11.502 4.929 30.292 1.00 83.44 86 ARG A C 1
ATOM 688 O O . ARG A 1 86 ? -12.608 5.349 29.976 1.00 83.44 86 ARG A O 1
ATOM 695 N N . TYR A 1 87 ? -11.187 3.644 30.359 1.00 83.50 87 TYR A N 1
ATOM 696 C CA . TYR A 1 87 ? -12.081 2.581 29.925 1.00 83.50 87 TYR A CA 1
ATOM 697 C C . TYR A 1 87 ? -12.365 1.593 31.052 1.00 83.50 87 TYR A C 1
ATOM 699 O O . TYR A 1 87 ? -11.533 1.359 31.931 1.00 83.50 87 TYR A O 1
ATOM 707 N N . GLU A 1 88 ? -13.553 1.008 31.007 1.00 87.19 88 GLU A N 1
ATOM 708 C CA . GLU A 1 88 ? -13.979 -0.114 31.829 1.00 87.19 88 GLU A CA 1
ATOM 709 C C . GLU A 1 88 ? -14.310 -1.306 30.935 1.00 87.19 88 GLU A C 1
ATOM 711 O O . GLU A 1 88 ? -15.077 -1.156 29.985 1.00 87.19 88 GLU A O 1
ATOM 716 N N . LEU A 1 89 ? -13.742 -2.473 31.255 1.00 86.19 89 LEU A N 1
ATOM 717 C CA . LEU A 1 89 ? -14.090 -3.744 30.624 1.00 86.19 89 LEU A CA 1
ATOM 718 C C . LEU A 1 89 ? -15.495 -4.164 31.070 1.00 86.19 89 LEU A C 1
ATOM 720 O O . LEU A 1 89 ? -15.771 -4.220 32.269 1.00 86.19 89 LEU A O 1
ATOM 724 N N . LEU A 1 90 ? -16.355 -4.468 30.103 1.00 87.31 90 LEU A N 1
ATOM 725 C CA . LEU A 1 90 ? -17.720 -4.936 30.323 1.00 87.31 90 LEU A CA 1
ATOM 726 C C . LEU A 1 90 ? -17.825 -6.454 30.181 1.00 87.31 90 LEU A C 1
ATOM 728 O O . LEU A 1 90 ? -18.304 -7.125 31.091 1.00 87.31 90 LEU A O 1
ATOM 732 N N . GLU A 1 91 ? -17.377 -6.990 29.045 1.00 84.31 91 GLU A N 1
ATOM 733 C CA . GLU A 1 91 ? -17.563 -8.394 28.670 1.00 84.31 91 GLU A CA 1
ATOM 734 C C . GLU A 1 91 ? -16.376 -8.919 27.853 1.00 84.31 91 GLU A C 1
ATOM 736 O O . GLU A 1 91 ? -15.697 -8.154 27.169 1.00 84.31 91 GLU A O 1
ATOM 741 N N . ASN A 1 92 ? -16.178 -10.240 27.869 1.00 84.50 92 ASN A N 1
ATOM 742 C CA . ASN A 1 92 ? -15.187 -10.945 27.047 1.00 84.50 92 ASN A CA 1
ATOM 743 C C . ASN A 1 92 ? -15.812 -11.432 25.726 1.00 84.50 92 ASN A C 1
ATOM 745 O O . ASN A 1 92 ? -15.823 -12.630 25.431 1.00 84.50 92 ASN A O 1
ATOM 749 N N . VAL A 1 93 ? -16.374 -10.501 24.955 1.00 85.62 93 VAL A N 1
ATOM 750 C CA . VAL A 1 93 ? -16.843 -10.730 23.581 1.00 85.62 93 VAL A CA 1
ATOM 751 C C . VAL A 1 93 ? -16.296 -9.648 22.650 1.00 85.62 93 VAL A C 1
ATOM 753 O O . VAL A 1 93 ? -16.066 -8.522 23.088 1.00 85.62 93 VAL A O 1
ATOM 756 N N . PHE A 1 94 ? -16.081 -9.972 21.368 1.00 81.06 94 PHE A N 1
ATOM 757 C CA . PHE A 1 94 ? -15.657 -8.967 20.387 1.00 81.06 94 PHE A CA 1
ATOM 758 C C . PHE A 1 94 ? -16.690 -7.830 20.301 1.00 81.06 94 PHE A C 1
ATOM 760 O O . PHE A 1 94 ? -17.891 -8.117 20.252 1.00 81.06 94 PHE A O 1
ATOM 767 N N . PRO A 1 95 ? -16.246 -6.561 20.260 1.00 85.69 95 PRO A N 1
ATOM 768 C CA . PRO A 1 95 ? -17.139 -5.440 20.027 1.00 85.69 95 PRO A CA 1
ATOM 769 C C . PRO A 1 95 ? -17.745 -5.523 18.626 1.00 85.69 95 PRO A C 1
ATOM 771 O O . PRO A 1 95 ? -17.165 -6.105 17.704 1.00 85.69 95 PRO A O 1
ATOM 774 N N . GLU A 1 96 ? -18.910 -4.912 18.450 1.00 88.50 96 GLU A N 1
ATOM 775 C CA . GLU A 1 96 ? -19.493 -4.756 17.121 1.00 88.50 96 GLU A CA 1
ATOM 776 C C . GLU A 1 96 ? -18.827 -3.575 16.411 1.00 88.50 96 GLU A C 1
ATOM 778 O O . GLU A 1 96 ? -18.454 -2.584 17.034 1.00 88.50 96 GLU A O 1
ATOM 783 N N . ALA A 1 97 ? -18.698 -3.639 15.083 1.00 84.62 97 ALA A N 1
ATOM 784 C CA . ALA A 1 97 ? -18.060 -2.566 14.309 1.00 84.62 97 ALA A CA 1
ATOM 785 C C . ALA A 1 97 ? -18.769 -1.199 14.445 1.00 84.62 97 ALA A C 1
ATOM 787 O O . ALA A 1 97 ? -18.173 -0.171 14.125 1.00 84.62 97 ALA A O 1
ATOM 788 N N . GLY A 1 98 ? -20.038 -1.202 14.875 1.00 84.69 98 GLY A N 1
ATOM 789 C CA . GLY A 1 98 ? -20.851 -0.012 15.118 1.00 84.69 98 GLY A CA 1
ATOM 790 C C . GLY A 1 98 ? -20.814 0.516 16.554 1.00 84.69 98 GLY A C 1
ATOM 791 O O . GLY A 1 98 ? -21.473 1.520 16.807 1.00 84.69 98 GLY A O 1
ATOM 792 N N . ASP A 1 99 ? -20.084 -0.126 17.474 1.00 86.25 99 ASP A N 1
ATOM 793 C CA . ASP A 1 99 ? -19.972 0.345 18.858 1.00 86.25 99 ASP A CA 1
ATOM 794 C C . ASP A 1 99 ? -19.350 1.762 18.886 1.00 86.25 99 ASP A C 1
ATOM 796 O O . ASP A 1 99 ? -18.371 2.046 18.183 1.00 86.25 99 ASP A O 1
ATOM 800 N N . ASP A 1 100 ? -19.904 2.657 19.721 1.00 83.50 100 ASP A N 1
ATOM 801 C CA . ASP A 1 100 ? -19.473 4.065 19.831 1.00 83.50 100 ASP A CA 1
ATOM 802 C C . ASP A 1 100 ? -17.965 4.187 20.114 1.00 83.50 100 ASP A C 1
ATOM 804 O O . ASP A 1 100 ? -17.276 5.078 19.610 1.00 83.50 100 ASP A O 1
ATOM 808 N N . VAL A 1 101 ? -17.431 3.249 20.899 1.00 82.50 101 VAL A N 1
ATOM 809 C CA . VAL A 1 101 ? -16.022 3.156 21.276 1.00 82.50 101 VAL A CA 1
ATOM 810 C C . VAL A 1 101 ? -15.539 1.727 21.071 1.00 82.50 101 VAL A C 1
ATOM 812 O O . VAL A 1 101 ? -16.062 0.791 21.669 1.00 82.50 101 VAL A O 1
ATOM 815 N N . ILE A 1 102 ? -14.463 1.583 20.299 1.00 88.44 102 ILE A N 1
ATOM 816 C CA . ILE A 1 102 ? -13.728 0.330 20.134 1.00 88.44 102 ILE A CA 1
ATOM 817 C C . ILE A 1 102 ? -12.313 0.568 20.658 1.00 88.44 102 ILE A C 1
ATOM 819 O O . ILE A 1 102 ? -11.436 1.050 19.937 1.00 88.44 102 ILE A O 1
ATOM 823 N N . ALA A 1 103 ? -12.108 0.258 21.938 1.00 85.88 103 ALA A N 1
ATOM 824 C CA . ALA A 1 103 ? -10.785 0.182 22.543 1.00 85.88 103 ALA A CA 1
ATOM 825 C C . ALA A 1 103 ? -10.213 -1.220 22.308 1.00 85.88 103 ALA A C 1
ATOM 827 O O . ALA A 1 103 ? -10.909 -2.215 22.499 1.00 85.88 103 ALA A O 1
ATOM 828 N N . VAL A 1 104 ? -8.948 -1.301 21.894 1.00 84.75 104 VAL A N 1
ATOM 829 C CA . VAL A 1 104 ? -8.297 -2.582 21.604 1.00 84.75 104 VAL A CA 1
ATOM 830 C C . VAL A 1 104 ? -7.219 -2.853 22.638 1.00 84.75 104 VAL A C 1
ATOM 832 O O . VAL A 1 104 ? -6.302 -2.051 22.833 1.00 84.75 104 VAL A O 1
ATOM 835 N N . ARG A 1 105 ? -7.319 -4.022 23.267 1.00 83.56 105 ARG A N 1
ATOM 836 C CA . ARG A 1 105 ? -6.226 -4.641 24.006 1.00 83.56 105 ARG A CA 1
ATOM 837 C C . ARG A 1 105 ? -5.706 -5.808 23.185 1.00 83.56 105 ARG A C 1
ATOM 839 O O . ARG A 1 105 ? -6.466 -6.699 22.827 1.00 83.56 105 ARG A O 1
ATOM 846 N N . ASN A 1 106 ? -4.420 -5.771 22.876 1.00 84.00 106 ASN A N 1
ATOM 847 C CA . ASN A 1 106 ? -3.776 -6.780 22.050 1.00 84.00 106 ASN A CA 1
ATOM 848 C C . ASN A 1 106 ? -3.347 -7.991 22.886 1.00 84.00 106 ASN A C 1
ATOM 850 O O . ASN A 1 106 ? -2.919 -7.844 24.033 1.00 84.00 106 ASN A O 1
ATOM 854 N N . ASP A 1 107 ? -3.450 -9.172 22.287 1.00 84.19 107 ASP A N 1
ATOM 855 C CA . ASP A 1 107 ? -2.879 -10.421 22.780 1.00 84.19 107 ASP A CA 1
ATOM 856 C C . ASP A 1 107 ? -1.362 -10.482 22.486 1.00 84.19 107 ASP A C 1
ATOM 858 O O . ASP A 1 107 ? -0.719 -9.501 22.096 1.00 84.19 107 ASP A O 1
ATOM 862 N N . VAL A 1 108 ? -0.756 -11.650 22.669 1.00 84.94 108 VAL A N 1
ATOM 863 C CA . VAL A 1 108 ? 0.654 -11.907 22.385 1.00 84.94 108 VAL A CA 1
ATOM 864 C C . VAL A 1 108 ? 0.987 -11.804 20.893 1.00 84.94 108 VAL A C 1
ATOM 866 O O . VAL A 1 108 ? 0.189 -12.121 20.010 1.00 84.94 108 VAL A O 1
ATOM 869 N N . ALA A 1 109 ? 2.219 -11.384 20.602 1.00 84.94 109 ALA A N 1
ATOM 870 C CA . ALA A 1 109 ? 2.721 -11.285 19.237 1.00 84.94 109 ALA A CA 1
ATOM 871 C C . ALA A 1 109 ? 2.830 -12.665 18.584 1.00 84.94 109 ALA A C 1
ATOM 873 O O . ALA A 1 109 ? 3.474 -13.568 19.117 1.00 84.94 109 ALA A O 1
ATOM 874 N N . GLN A 1 110 ? 2.245 -12.799 17.397 1.00 78.44 110 GLN A N 1
ATOM 875 C CA . GLN A 1 110 ? 2.270 -14.019 16.604 1.00 78.44 110 GLN A CA 1
ATOM 876 C C . GLN A 1 110 ? 3.239 -13.870 15.429 1.00 78.44 110 GLN A C 1
ATOM 878 O O . GLN A 1 110 ? 3.239 -12.863 14.710 1.00 78.44 110 GLN A O 1
ATOM 883 N N . SER A 1 111 ? 4.078 -14.890 15.238 1.00 76.38 111 SER A N 1
ATOM 884 C CA . SER A 1 111 ? 4.861 -15.071 14.018 1.00 76.38 111 SER A CA 1
ATOM 885 C C . SER A 1 111 ? 4.041 -15.835 12.979 1.00 76.38 111 SER A C 1
ATOM 887 O O . SER A 1 111 ? 3.157 -16.624 13.309 1.00 76.38 111 SER A O 1
ATOM 889 N N . GLY A 1 112 ? 4.333 -15.607 11.703 1.00 82.12 112 GLY A N 1
ATOM 890 C CA . GLY A 1 112 ? 3.693 -16.310 10.598 1.00 82.12 112 GLY A CA 1
ATOM 891 C C . GLY A 1 112 ? 4.612 -16.403 9.387 1.00 82.12 112 GLY A C 1
ATOM 892 O O . GLY A 1 112 ? 5.782 -16.012 9.443 1.00 82.12 112 GLY A O 1
ATOM 893 N N . ILE A 1 113 ? 4.080 -16.936 8.287 1.00 86.69 113 ILE A N 1
ATOM 894 C CA . ILE A 1 113 ? 4.774 -16.918 6.998 1.00 86.69 113 ILE A CA 1
ATOM 895 C C . ILE A 1 113 ? 4.642 -15.510 6.425 1.00 86.69 113 ILE A C 1
ATOM 897 O O . ILE A 1 113 ? 3.599 -15.143 5.871 1.00 86.69 113 ILE A O 1
ATOM 901 N N . GLU A 1 114 ? 5.707 -14.726 6.587 1.00 89.88 114 GLU A N 1
ATOM 902 C CA . GLU A 1 114 ? 5.743 -13.342 6.138 1.00 89.88 114 GLU A CA 1
ATOM 903 C C . GLU A 1 114 ? 5.324 -13.238 4.669 1.00 89.88 114 GLU A C 1
ATOM 905 O O . GLU A 1 114 ? 5.839 -13.937 3.796 1.00 89.88 114 GLU A O 1
ATOM 910 N N . THR A 1 115 ? 4.374 -12.346 4.408 1.00 91.06 115 THR A N 1
ATOM 911 C CA . THR A 1 115 ? 3.810 -12.119 3.083 1.00 91.06 115 THR A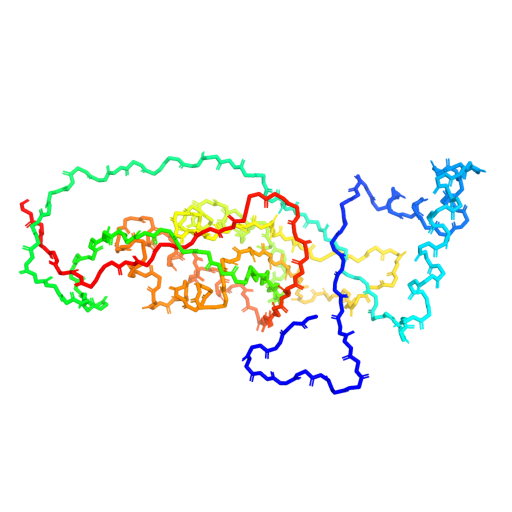 CA 1
ATOM 912 C C . THR A 1 115 ? 4.029 -10.665 2.692 1.00 91.06 115 THR A C 1
ATOM 914 O O . THR A 1 115 ? 3.639 -9.743 3.411 1.00 91.06 115 THR A O 1
ATOM 917 N N . VAL A 1 116 ? 4.661 -10.451 1.543 1.00 93.00 116 VAL A N 1
ATOM 918 C CA . VAL A 1 116 ? 4.743 -9.141 0.900 1.00 93.00 116 VAL A CA 1
ATOM 919 C C . VAL A 1 116 ? 3.545 -8.999 -0.017 1.00 93.00 116 VAL A C 1
ATOM 921 O O . VAL A 1 116 ? 3.265 -9.879 -0.827 1.00 93.00 116 VAL A O 1
ATOM 924 N N . VAL A 1 117 ? 2.856 -7.878 0.101 1.00 95.00 117 VAL A N 1
ATOM 925 C CA . VAL A 1 117 ? 1.754 -7.524 -0.782 1.00 95.00 117 VAL A CA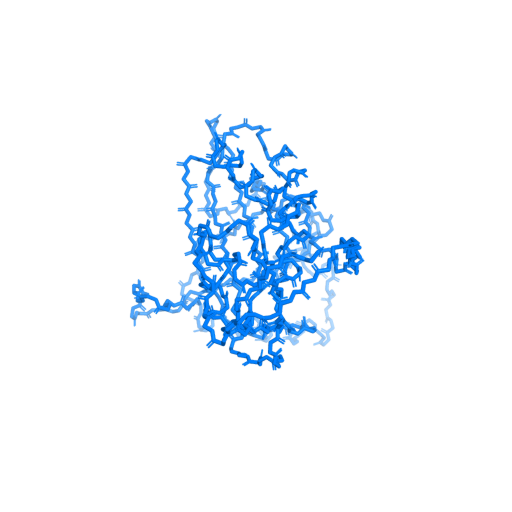 1
ATOM 926 C C . VAL A 1 117 ? 2.240 -6.462 -1.739 1.00 95.00 117 VAL A C 1
ATOM 928 O O . VAL A 1 117 ? 2.711 -5.414 -1.297 1.00 95.00 117 VAL A O 1
ATOM 931 N N . LEU A 1 118 ? 2.121 -6.743 -3.031 1.00 95.12 118 LEU A N 1
ATOM 932 C CA . LEU A 1 118 ? 2.350 -5.806 -4.119 1.00 95.12 118 LEU A CA 1
ATOM 933 C C . LEU A 1 118 ? 0.983 -5.357 -4.622 1.00 95.12 118 LEU A C 1
ATOM 935 O O . LEU A 1 118 ? 0.206 -6.156 -5.133 1.00 95.12 118 LEU A O 1
ATOM 939 N N . ARG A 1 119 ? 0.684 -4.070 -4.471 1.00 96.00 119 ARG A N 1
ATOM 940 C CA . ARG A 1 119 ? -0.505 -3.453 -5.051 1.00 96.00 119 ARG A CA 1
ATOM 941 C C . ARG A 1 119 ? -0.099 -2.620 -6.253 1.00 96.00 119 ARG A C 1
ATOM 943 O O . ARG A 1 119 ? 0.590 -1.617 -6.088 1.00 96.00 119 ARG A O 1
ATOM 950 N N . TYR A 1 120 ? -0.566 -3.017 -7.427 1.00 96.88 120 TYR A N 1
ATOM 951 C CA . TYR A 1 120 ? -0.533 -2.208 -8.638 1.00 96.88 120 TYR A CA 1
ATOM 952 C C . TYR A 1 120 ? -1.821 -1.384 -8.729 1.00 96.88 120 TYR A C 1
ATOM 954 O O . TYR A 1 120 ? -2.905 -1.873 -8.393 1.00 96.88 120 TYR A O 1
ATOM 962 N N . ALA A 1 121 ? -1.723 -0.135 -9.173 1.00 97.75 121 ALA A N 1
ATOM 963 C CA . ALA A 1 121 ? -2.880 0.700 -9.448 1.00 97.75 121 ALA A CA 1
ATOM 964 C C . ALA A 1 121 ? -2.657 1.598 -10.664 1.00 97.75 121 ALA A C 1
ATOM 966 O O . ALA A 1 121 ? -1.609 2.230 -10.788 1.00 97.75 121 ALA A O 1
ATOM 967 N N . ARG A 1 122 ? -3.687 1.727 -11.503 1.00 98.31 122 ARG A N 1
ATOM 968 C CA . ARG A 1 122 ? -3.816 2.870 -12.410 1.00 98.31 122 ARG A CA 1
ATOM 969 C C . ARG A 1 122 ? -4.469 4.000 -11.634 1.00 98.31 122 ARG A C 1
ATOM 971 O O . ARG A 1 122 ? -5.503 3.797 -10.998 1.00 98.31 122 ARG A O 1
ATOM 978 N N . ILE A 1 123 ? -3.866 5.175 -11.676 1.00 98.50 123 ILE A N 1
ATOM 979 C CA . ILE A 1 123 ? -4.321 6.364 -10.961 1.00 98.50 123 ILE A CA 1
ATOM 980 C C . ILE A 1 123 ? -4.518 7.517 -11.937 1.00 98.50 123 ILE A C 1
ATOM 982 O O . ILE A 1 123 ? -3.930 7.554 -13.021 1.00 98.50 123 ILE A O 1
ATOM 986 N N . ARG A 1 124 ? -5.348 8.483 -11.552 1.00 98.38 124 ARG A N 1
ATOM 987 C CA . ARG A 1 124 ? -5.520 9.717 -12.315 1.00 98.38 124 ARG A CA 1
ATOM 988 C C . ARG A 1 124 ? -4.156 10.360 -12.606 1.00 98.38 124 ARG A C 1
ATOM 990 O O . ARG A 1 124 ? -3.308 10.477 -11.726 1.00 98.38 124 ARG A O 1
ATOM 997 N N . LYS A 1 125 ? -3.954 10.806 -13.849 1.00 97.88 125 LYS A N 1
ATOM 998 C CA . LYS A 1 125 ? -2.710 11.465 -14.271 1.00 97.88 125 LYS A CA 1
ATOM 999 C C . LYS A 1 125 ? -2.360 12.633 -13.334 1.00 97.88 125 LYS A C 1
ATOM 1001 O O . LYS A 1 125 ? -3.216 13.469 -13.045 1.00 97.88 125 LYS A O 1
ATOM 1006 N N . GLY A 1 126 ? -1.114 12.687 -12.873 1.00 97.44 126 GLY A N 1
ATOM 1007 C CA . GLY A 1 126 ? -0.565 13.725 -12.001 1.00 97.44 126 GLY A CA 1
ATOM 1008 C C . GLY A 1 126 ? -0.901 13.592 -10.512 1.00 97.44 126 GLY A C 1
ATOM 1009 O O . GLY A 1 126 ? -0.404 14.396 -9.725 1.00 97.44 126 GLY A O 1
ATOM 1010 N N . SER A 1 127 ? -1.700 12.605 -10.085 1.00 98.00 127 SER A N 1
ATOM 1011 C CA . SER A 1 127 ? -2.165 12.524 -8.688 1.00 98.00 127 SER A CA 1
ATOM 1012 C C . SER A 1 127 ? -1.195 11.824 -7.729 1.00 98.00 127 SER A C 1
ATOM 1014 O O . SER A 1 127 ? -1.455 11.785 -6.528 1.00 98.00 127 SER A O 1
ATOM 1016 N N . PHE A 1 128 ? -0.080 11.264 -8.217 1.00 98.19 128 PHE A N 1
ATOM 1017 C CA . PHE A 1 128 ? 0.821 10.440 -7.399 1.00 98.19 128 PHE A CA 1
ATOM 1018 C C . PHE A 1 128 ? 1.329 11.154 -6.138 1.00 98.19 128 PHE A C 1
ATOM 1020 O O . PHE A 1 128 ? 1.268 10.590 -5.050 1.00 98.19 128 PHE A O 1
ATOM 1027 N N . ASN A 1 129 ? 1.800 12.399 -6.260 1.00 97.25 129 ASN A N 1
ATOM 1028 C CA . ASN A 1 129 ? 2.369 13.128 -5.120 1.00 97.25 129 ASN A CA 1
ATOM 1029 C C . ASN A 1 129 ? 1.325 13.439 -4.038 1.00 97.25 129 ASN A C 1
ATOM 1031 O O . ASN A 1 129 ? 1.648 13.415 -2.852 1.00 97.25 129 ASN A O 1
ATOM 1035 N N . GLU A 1 130 ? 0.081 13.714 -4.436 1.00 96.88 130 GLU A N 1
ATOM 1036 C CA . GLU A 1 130 ? -1.024 13.952 -3.503 1.00 96.88 130 GLU A CA 1
ATOM 1037 C C . GLU A 1 130 ? -1.397 12.669 -2.755 1.00 96.88 130 GLU A C 1
ATOM 1039 O O . GLU A 1 130 ? -1.507 12.681 -1.527 1.00 96.88 130 GLU A O 1
ATOM 1044 N N . ILE A 1 131 ? -1.496 11.550 -3.484 1.00 97.44 131 ILE A N 1
ATOM 1045 C CA . ILE A 1 131 ? -1.706 10.222 -2.896 1.00 97.44 131 ILE A CA 1
ATOM 1046 C C . ILE A 1 131 ? -0.585 9.916 -1.900 1.00 97.44 131 ILE A C 1
ATOM 1048 O O . ILE A 1 131 ? -0.869 9.656 -0.736 1.00 97.44 131 ILE A O 1
ATOM 1052 N N . LEU A 1 132 ? 0.682 10.028 -2.315 1.00 96.38 132 LEU A N 1
ATOM 1053 C CA . LEU A 1 132 ? 1.840 9.727 -1.472 1.00 96.38 132 LEU A CA 1
ATOM 1054 C C . LEU A 1 132 ? 1.859 10.572 -0.191 1.00 96.38 132 LEU A C 1
ATOM 1056 O O . LEU A 1 132 ? 2.126 10.049 0.891 1.00 96.38 132 LEU A O 1
ATOM 1060 N N . ALA A 1 133 ? 1.560 11.871 -0.288 1.00 95.00 133 ALA A N 1
ATOM 1061 C CA . ALA A 1 133 ? 1.476 12.742 0.881 1.00 95.00 133 ALA A CA 1
ATOM 1062 C C . ALA A 1 133 ? 0.374 12.281 1.852 1.00 95.00 133 ALA A C 1
ATOM 1064 O O . ALA A 1 133 ? 0.600 12.225 3.063 1.00 95.00 133 ALA A O 1
ATOM 1065 N N . GLY A 1 134 ? -0.795 11.899 1.325 1.00 94.94 134 GLY A N 1
ATOM 1066 C CA . GLY A 1 134 ? -1.886 11.316 2.102 1.00 94.94 134 GLY A CA 1
ATOM 1067 C C . GLY A 1 134 ? -1.496 9.997 2.770 1.00 94.94 134 GLY A C 1
ATOM 1068 O O . GLY A 1 134 ? -1.717 9.838 3.974 1.00 94.94 134 GLY A O 1
ATOM 1069 N N . THR A 1 135 ? -0.854 9.100 2.020 1.00 95.19 135 THR A N 1
ATOM 1070 C CA . THR A 1 135 ? -0.409 7.794 2.499 1.00 95.19 135 THR A CA 1
ATOM 1071 C C . THR A 1 135 ? 0.592 7.943 3.651 1.00 95.19 135 THR A C 1
ATOM 1073 O O . THR A 1 135 ? 0.389 7.377 4.726 1.00 95.19 135 THR A O 1
ATOM 1076 N N . VAL A 1 136 ? 1.637 8.759 3.477 1.00 93.00 136 VAL A N 1
ATOM 1077 C CA . VAL A 1 136 ? 2.679 8.980 4.497 1.00 93.00 136 VAL A CA 1
ATOM 1078 C C . VAL A 1 136 ? 2.107 9.619 5.760 1.00 93.00 136 VAL A C 1
ATOM 1080 O O . VAL A 1 136 ? 2.478 9.233 6.866 1.00 93.00 136 VAL A O 1
ATOM 1083 N N . ALA A 1 137 ? 1.217 10.602 5.610 1.00 92.69 137 ALA A N 1
ATOM 1084 C CA . ALA A 1 137 ? 0.707 11.369 6.741 1.00 92.69 137 ALA A CA 1
ATOM 1085 C C . ALA A 1 137 ? -0.391 10.644 7.530 1.00 92.69 137 ALA A C 1
ATOM 1087 O O . ALA A 1 137 ? -0.548 10.907 8.721 1.00 92.69 137 ALA A O 1
ATOM 1088 N N . ARG A 1 138 ? -1.192 9.791 6.877 1.00 93.81 138 ARG A N 1
ATOM 1089 C CA . ARG A 1 138 ? -2.444 9.272 7.459 1.00 93.81 138 ARG A CA 1
ATOM 1090 C C . ARG A 1 138 ? -2.638 7.766 7.329 1.00 93.81 138 ARG A C 1
ATOM 1092 O O . ARG A 1 138 ? -3.302 7.191 8.184 1.00 93.81 138 ARG A O 1
ATOM 1099 N N . VAL A 1 139 ? -2.069 7.121 6.309 1.00 94.75 139 VAL A N 1
ATOM 1100 C CA . VAL A 1 139 ? -2.246 5.675 6.105 1.00 94.75 139 VAL A CA 1
ATOM 1101 C C . VAL A 1 139 ? -1.181 4.883 6.859 1.00 94.75 139 VAL A C 1
ATOM 1103 O O . VAL A 1 139 ? -1.505 4.085 7.739 1.00 94.75 139 VAL A O 1
ATOM 1106 N N . TRP A 1 140 ? 0.096 5.141 6.573 1.00 93.06 140 TRP A N 1
ATOM 1107 C CA . TRP A 1 140 ? 1.208 4.407 7.180 1.00 93.06 140 TRP A CA 1
ATOM 1108 C C . TRP A 1 140 ? 1.257 4.463 8.710 1.00 93.06 140 TRP A C 1
ATOM 1110 O O . TRP A 1 140 ? 1.528 3.418 9.291 1.00 93.06 140 TRP A O 1
ATOM 1120 N N . PRO A 1 141 ? 0.961 5.589 9.393 1.00 91.69 141 PRO A N 1
ATOM 1121 C CA . PRO A 1 141 ? 0.958 5.615 10.856 1.00 91.69 141 PRO A CA 1
ATOM 1122 C C . PRO A 1 141 ? 0.038 4.561 11.484 1.00 91.69 141 PRO A C 1
ATOM 1124 O O . PRO A 1 141 ? 0.433 3.851 12.410 1.00 91.69 141 PRO A O 1
ATOM 1127 N N . PHE A 1 142 ? -1.178 4.418 10.951 1.00 92.12 142 PHE A N 1
ATOM 1128 C CA . PHE A 1 142 ? -2.126 3.417 11.430 1.00 92.12 142 PHE A CA 1
ATOM 1129 C C . PHE A 1 142 ? -1.706 1.999 11.018 1.00 92.12 142 PHE A C 1
ATOM 1131 O O . PHE A 1 142 ? -1.735 1.083 11.837 1.00 92.12 142 PHE A O 1
ATOM 1138 N N . GLU A 1 143 ? -1.259 1.805 9.774 1.00 92.38 143 GLU A N 1
ATOM 1139 C CA . GLU A 1 143 ? -0.768 0.504 9.302 1.00 92.38 143 GLU A CA 1
ATOM 1140 C C . GLU A 1 143 ? 0.423 -0.005 10.139 1.00 92.38 143 GLU A C 1
ATOM 1142 O O . GLU A 1 143 ? 0.461 -1.169 10.543 1.00 92.38 143 GLU A O 1
ATOM 1147 N N . GLU A 1 144 ? 1.374 0.870 10.469 1.00 90.19 144 GLU A N 1
ATOM 1148 C CA . GLU A 1 144 ? 2.523 0.542 11.313 1.00 90.19 144 GLU A CA 1
ATOM 1149 C C . GLU A 1 144 ? 2.111 0.174 12.741 1.00 90.19 144 GLU A C 1
ATOM 1151 O O . GLU A 1 144 ? 2.639 -0.809 13.285 1.00 90.19 144 GLU A O 1
ATOM 1156 N N . LYS A 1 145 ? 1.146 0.913 13.314 1.00 88.19 145 LYS A N 1
ATOM 1157 C CA . LYS A 1 145 ? 0.546 0.635 14.629 1.00 88.19 145 LYS A CA 1
ATOM 1158 C C . LYS A 1 145 ? -0.019 -0.782 14.701 1.00 88.19 145 LYS A C 1
ATOM 1160 O O . LYS A 1 145 ? 0.213 -1.467 15.693 1.00 88.19 145 LYS A O 1
ATOM 1165 N N . VAL A 1 146 ? -0.712 -1.238 13.655 1.00 88.62 146 VAL A N 1
ATOM 1166 C CA . VAL A 1 146 ? -1.342 -2.573 13.626 1.00 88.62 146 VAL A CA 1
ATOM 1167 C C . VAL A 1 146 ? -0.407 -3.693 13.148 1.00 88.62 146 VAL A C 1
ATOM 1169 O O . VAL A 1 146 ? -0.832 -4.835 13.028 1.00 88.62 146 VAL A O 1
ATOM 1172 N N . GLY A 1 147 ? 0.880 -3.398 12.922 1.00 88.00 147 GLY A N 1
ATOM 1173 C CA . GLY A 1 147 ? 1.914 -4.406 12.645 1.00 88.00 147 GLY A CA 1
ATOM 1174 C C . GLY A 1 147 ? 2.325 -4.543 11.176 1.00 88.00 147 GLY A C 1
ATOM 1175 O O . GLY A 1 147 ? 3.215 -5.339 10.861 1.00 88.00 147 GLY A O 1
ATOM 1176 N N . VAL A 1 148 ? 1.742 -3.762 10.264 1.00 91.56 148 VAL A N 1
ATOM 1177 C CA . VAL A 1 148 ? 2.165 -3.708 8.855 1.00 91.56 148 VAL A CA 1
ATOM 1178 C C . VAL A 1 148 ? 3.509 -2.990 8.755 1.00 91.56 148 VAL A C 1
ATOM 1180 O O . VAL A 1 148 ? 3.824 -2.095 9.542 1.00 91.56 148 VAL A O 1
ATOM 1183 N N . ARG A 1 149 ? 4.349 -3.380 7.796 1.00 90.69 149 ARG A N 1
ATOM 1184 C CA . ARG A 1 149 ? 5.613 -2.682 7.520 1.00 90.69 149 ARG A CA 1
ATOM 1185 C C . ARG A 1 149 ? 5.650 -2.240 6.061 1.00 90.69 149 ARG A C 1
ATOM 1187 O O . ARG A 1 149 ? 5.956 -3.074 5.203 1.00 90.69 149 ARG A O 1
ATOM 1194 N N . PRO A 1 150 ? 5.340 -0.966 5.761 1.00 91.69 150 PRO A N 1
ATOM 1195 C CA . PRO A 1 150 ? 5.492 -0.428 4.417 1.00 91.69 150 PRO A CA 1
ATOM 1196 C C . PRO A 1 150 ? 6.925 -0.633 3.912 1.00 91.69 150 PRO A C 1
ATOM 1198 O O . PRO A 1 150 ? 7.893 -0.409 4.638 1.00 91.69 150 PRO A O 1
ATOM 1201 N N . ILE A 1 151 ? 7.066 -1.083 2.667 1.00 91.25 151 ILE A N 1
ATOM 1202 C CA . ILE A 1 151 ? 8.350 -1.111 1.949 1.00 91.25 151 ILE A CA 1
ATOM 1203 C C . ILE A 1 151 ? 8.492 0.187 1.157 1.00 91.25 151 ILE A C 1
ATOM 1205 O O . ILE A 1 151 ? 9.567 0.785 1.117 1.00 91.25 151 ILE A O 1
ATOM 1209 N N . GLY A 1 152 ? 7.404 0.643 0.544 1.00 92.69 152 GLY A N 1
ATOM 1210 C CA . GLY A 1 152 ? 7.359 1.923 -0.140 1.00 92.69 152 GLY A CA 1
ATOM 1211 C C . GLY A 1 152 ? 6.187 2.051 -1.095 1.00 92.69 152 GLY A C 1
ATOM 1212 O O . GLY A 1 152 ? 5.369 1.140 -1.251 1.00 92.69 152 GLY A O 1
ATOM 1213 N N . GLN A 1 153 ? 6.135 3.218 -1.720 1.00 96.75 153 GLN A N 1
ATOM 1214 C CA . GLN A 1 153 ? 5.136 3.597 -2.699 1.00 96.75 153 GLN A CA 1
ATOM 1215 C C . GLN A 1 153 ? 5.814 4.422 -3.787 1.00 96.75 153 GLN A C 1
ATOM 1217 O O . GLN A 1 153 ? 6.536 5.387 -3.512 1.00 96.75 153 GLN A O 1
ATOM 1222 N N . TRP A 1 154 ? 5.605 4.008 -5.029 1.00 97.25 154 TRP A N 1
ATOM 1223 C CA . TRP A 1 154 ? 6.306 4.544 -6.184 1.00 97.25 154 TRP A CA 1
ATOM 1224 C C . TRP A 1 154 ? 5.364 4.706 -7.365 1.00 97.25 154 TRP A C 1
ATOM 1226 O O . TRP A 1 154 ? 4.474 3.887 -7.574 1.00 97.25 154 TRP A O 1
ATOM 1236 N N . GLN A 1 155 ? 5.614 5.731 -8.165 1.00 97.75 155 GLN A N 1
ATOM 1237 C CA . GLN A 1 155 ? 5.087 5.864 -9.508 1.00 97.75 155 GLN A CA 1
ATOM 1238 C C . GLN A 1 155 ? 5.934 5.018 -10.464 1.00 97.75 155 GLN A C 1
ATOM 1240 O O . GLN A 1 155 ? 7.161 4.952 -10.326 1.00 97.75 155 GLN A O 1
ATOM 1245 N N . VAL A 1 156 ? 5.289 4.380 -11.437 1.00 97.06 156 VAL A N 1
ATOM 1246 C CA . VAL A 1 156 ? 5.979 3.732 -12.555 1.00 97.06 156 VAL A CA 1
ATOM 1247 C C . VAL A 1 156 ? 6.460 4.805 -13.529 1.00 97.06 156 VAL A C 1
ATOM 1249 O O . VAL A 1 156 ? 5.691 5.669 -13.945 1.00 97.06 156 VAL A O 1
ATOM 1252 N N . ILE A 1 157 ? 7.736 4.734 -13.896 1.00 95.50 157 ILE A N 1
ATOM 1253 C CA . ILE A 1 157 ? 8.369 5.566 -14.920 1.00 95.50 157 ILE A CA 1
ATOM 1254 C C . ILE A 1 157 ? 8.768 4.703 -16.122 1.00 95.50 157 ILE A C 1
ATOM 1256 O O . ILE A 1 157 ? 8.945 3.492 -15.990 1.00 95.50 157 ILE A O 1
ATOM 1260 N N . TYR A 1 158 ? 8.958 5.334 -17.281 1.00 94.75 158 TYR A N 1
ATOM 1261 C CA . TYR A 1 158 ? 9.190 4.645 -18.556 1.00 94.75 158 TYR A CA 1
ATOM 1262 C C . TYR A 1 158 ? 10.506 5.104 -19.197 1.00 94.75 158 TYR A C 1
ATOM 1264 O O . TYR A 1 158 ? 10.509 5.925 -20.113 1.00 94.75 158 TYR A O 1
ATOM 1272 N N . PRO A 1 159 ? 11.659 4.645 -18.682 1.00 90.56 159 PRO A N 1
ATOM 1273 C CA . PRO A 1 159 ? 12.941 4.928 -19.309 1.00 90.56 159 PRO A CA 1
ATOM 1274 C C . PRO A 1 159 ? 13.126 4.092 -20.588 1.00 90.56 159 PRO A C 1
ATOM 1276 O O . PRO A 1 159 ? 12.362 3.167 -20.852 1.00 90.56 159 PRO A O 1
ATOM 1279 N N . ASP A 1 160 ? 14.183 4.374 -21.355 1.00 88.62 160 ASP A N 1
ATOM 1280 C CA . ASP A 1 160 ? 14.570 3.611 -22.555 1.00 88.62 160 ASP A CA 1
ATOM 1281 C C . ASP A 1 160 ? 15.096 2.202 -22.194 1.00 88.62 160 ASP A C 1
ATOM 1283 O O . ASP A 1 160 ? 16.301 1.931 -22.156 1.00 88.62 160 ASP A O 1
ATOM 1287 N N . ALA A 1 161 ? 14.174 1.326 -21.797 1.00 85.06 161 ALA A N 1
ATOM 1288 C CA . ALA A 1 161 ? 14.391 -0.070 -21.446 1.00 85.06 161 ALA A CA 1
ATOM 1289 C C . ALA A 1 161 ? 13.065 -0.859 -21.500 1.00 85.06 161 ALA A C 1
ATOM 1291 O O . ALA A 1 161 ? 11.997 -0.278 -21.284 1.00 85.06 161 ALA A O 1
ATOM 1292 N N . PRO A 1 162 ? 13.110 -2.192 -21.712 1.00 85.81 162 PRO A N 1
ATOM 1293 C CA . PRO A 1 162 ? 11.916 -3.033 -21.677 1.00 85.81 162 PRO A CA 1
ATOM 1294 C C . PRO A 1 162 ? 11.158 -2.885 -20.354 1.00 85.81 162 PRO A C 1
ATOM 1296 O O . PRO A 1 162 ? 11.661 -3.251 -19.285 1.00 85.81 162 PRO A O 1
ATOM 1299 N N . SER A 1 163 ? 9.953 -2.332 -20.447 1.00 87.94 163 SER A N 1
ATOM 1300 C CA . SER A 1 163 ? 9.059 -2.073 -19.321 1.00 87.94 163 SER A CA 1
ATOM 1301 C C . SER A 1 163 ? 7.873 -3.029 -19.381 1.00 87.94 163 SER A C 1
ATOM 1303 O O . SER A 1 163 ? 7.461 -3.434 -20.467 1.00 87.94 163 SER A O 1
ATOM 1305 N N . ARG A 1 164 ? 7.348 -3.416 -18.215 1.00 90.00 164 ARG A N 1
ATOM 1306 C CA . ARG A 1 164 ? 6.233 -4.378 -18.119 1.00 90.00 164 ARG A CA 1
ATOM 1307 C C . ARG A 1 164 ? 4.919 -3.814 -18.665 1.00 90.00 164 ARG A C 1
ATOM 1309 O O . ARG A 1 164 ? 4.082 -4.554 -19.168 1.00 90.00 164 ARG A O 1
ATOM 1316 N N . THR A 1 165 ? 4.757 -2.501 -18.577 1.00 92.38 165 THR A N 1
ATOM 1317 C CA . THR A 1 165 ? 3.645 -1.731 -19.134 1.00 92.38 165 THR A CA 1
ATOM 1318 C C . THR A 1 165 ? 4.182 -0.621 -20.037 1.00 92.38 165 THR A C 1
ATOM 1320 O O . THR A 1 165 ? 5.387 -0.350 -20.059 1.00 92.38 165 THR A O 1
ATOM 1323 N N . ALA A 1 166 ? 3.291 0.010 -20.804 1.00 92.69 166 ALA A N 1
ATOM 1324 C CA . ALA A 1 166 ? 3.612 1.144 -21.666 1.00 92.69 166 ALA A CA 1
ATOM 1325 C C . ALA A 1 166 ? 3.048 2.450 -21.091 1.00 92.69 166 ALA A C 1
ATOM 1327 O O . ALA A 1 166 ? 1.967 2.451 -20.499 1.00 92.69 166 ALA A O 1
ATOM 1328 N N . GLU A 1 167 ? 3.762 3.561 -21.301 1.00 95.62 167 GLU A N 1
ATOM 1329 C CA . GLU A 1 167 ? 3.316 4.868 -20.823 1.00 95.62 167 GLU A CA 1
ATOM 1330 C C . GLU A 1 167 ? 1.966 5.252 -21.433 1.00 95.62 167 GLU A C 1
ATOM 1332 O O . GLU A 1 167 ? 1.769 5.203 -22.648 1.00 95.62 167 GLU A O 1
ATOM 1337 N N . SER A 1 168 ? 1.045 5.685 -20.573 1.00 96.38 168 SER A N 1
ATOM 1338 C CA . SER A 1 168 ? -0.262 6.186 -20.977 1.00 96.38 168 SER A CA 1
ATOM 1339 C C . SER A 1 168 ? -0.340 7.708 -20.836 1.00 96.38 168 SER A C 1
ATOM 1341 O O . SER A 1 168 ? 0.047 8.259 -19.795 1.00 96.38 168 SER A O 1
ATOM 1343 N N . PRO A 1 169 ? -0.922 8.414 -21.823 1.00 95.88 169 PRO A N 1
ATOM 1344 C CA . PRO A 1 169 ? -1.242 9.829 -21.670 1.00 95.88 169 PRO A CA 1
ATOM 1345 C C . PRO A 1 169 ? -2.427 10.064 -20.715 1.00 95.88 169 PRO A C 1
ATOM 1347 O O . PRO A 1 169 ? -2.582 11.170 -20.205 1.00 95.88 169 PRO A O 1
ATOM 1350 N N . GLY A 1 170 ? -3.269 9.051 -20.465 1.00 96.75 170 GLY A N 1
ATOM 1351 C CA . GLY A 1 170 ? -4.527 9.197 -19.718 1.00 96.75 170 GLY A CA 1
ATOM 1352 C C . GLY A 1 170 ? -4.446 8.892 -18.220 1.00 96.75 170 GLY A C 1
ATOM 1353 O O . GLY A 1 170 ? -5.332 9.295 -17.469 1.00 96.75 170 GLY A O 1
ATOM 1354 N N . TYR A 1 171 ? -3.406 8.192 -17.769 1.00 98.06 171 TYR A N 1
ATOM 1355 C CA . TYR A 1 171 ? -3.249 7.783 -16.373 1.00 98.06 171 TYR A CA 1
ATOM 1356 C C . TYR A 1 171 ? -1.771 7.655 -15.997 1.00 98.06 171 TYR A C 1
ATOM 1358 O O . TYR A 1 171 ? -0.904 7.557 -16.867 1.00 98.06 171 TYR A O 1
ATOM 1366 N N . ASP A 1 172 ? -1.496 7.653 -14.696 1.00 98.38 172 ASP A N 1
ATOM 1367 C CA . ASP A 1 172 ? -0.218 7.193 -14.151 1.00 98.38 172 ASP A CA 1
ATOM 1368 C C . ASP A 1 172 ? -0.396 5.813 -13.520 1.00 98.38 172 ASP A C 1
ATOM 1370 O O . ASP A 1 172 ? -1.510 5.394 -13.201 1.00 98.38 172 ASP A O 1
ATOM 1374 N N . GLU A 1 173 ? 0.702 5.090 -13.346 1.00 98.38 173 GLU A N 1
ATOM 1375 C CA . GLU A 1 173 ? 0.697 3.798 -12.665 1.00 98.38 173 GLU A CA 1
ATOM 1376 C C . GLU A 1 173 ? 1.466 3.918 -11.352 1.00 98.38 173 GLU A C 1
ATOM 1378 O O . GLU A 1 173 ? 2.478 4.616 -11.266 1.00 98.38 173 GLU A O 1
ATOM 1383 N N . MET A 1 174 ? 0.979 3.242 -10.320 1.00 97.81 174 MET A N 1
ATOM 1384 C CA . MET A 1 174 ? 1.529 3.276 -8.974 1.00 97.81 174 MET A CA 1
ATOM 1385 C C . MET A 1 174 ? 1.698 1.857 -8.445 1.00 97.81 174 MET A C 1
ATOM 1387 O O . MET A 1 174 ? 0.817 1.014 -8.607 1.00 97.81 174 MET A O 1
ATOM 1391 N N . ILE A 1 175 ? 2.812 1.619 -7.757 1.00 97.25 175 ILE A N 1
ATOM 1392 C CA . ILE A 1 175 ? 3.062 0.399 -6.999 1.00 97.25 175 ILE A CA 1
ATOM 1393 C C . ILE A 1 175 ? 3.249 0.749 -5.529 1.00 97.25 175 ILE A C 1
ATOM 1395 O O . ILE A 1 175 ? 4.107 1.560 -5.183 1.00 97.25 175 ILE A O 1
ATOM 1399 N N . THR A 1 176 ? 2.490 0.082 -4.665 1.00 95.88 176 THR A N 1
ATOM 1400 C CA . THR A 1 176 ? 2.697 0.090 -3.213 1.00 95.88 176 THR A CA 1
ATOM 1401 C C . THR A 1 176 ? 3.091 -1.310 -2.768 1.00 95.88 176 THR A C 1
ATOM 1403 O O . THR A 1 176 ? 2.458 -2.287 -3.168 1.00 95.88 176 THR A O 1
ATOM 1406 N N . MET A 1 177 ? 4.124 -1.422 -1.934 1.00 94.62 177 MET A N 1
ATOM 1407 C CA . MET A 1 177 ? 4.514 -2.693 -1.327 1.00 94.62 177 MET A CA 1
ATOM 1408 C C . MET A 1 177 ? 4.541 -2.592 0.194 1.00 94.62 177 MET A C 1
ATOM 1410 O O . MET A 1 177 ? 5.143 -1.666 0.738 1.00 94.62 177 MET A O 1
ATOM 1414 N N . SER A 1 178 ? 3.968 -3.589 0.869 1.00 93.44 178 SER A N 1
ATOM 1415 C CA . SER A 1 178 ? 3.942 -3.689 2.336 1.00 93.44 178 SER A CA 1
ATOM 1416 C C . SER A 1 178 ? 4.154 -5.131 2.797 1.00 93.44 178 SER A C 1
ATOM 1418 O O . SER A 1 178 ? 3.733 -6.072 2.127 1.00 93.44 178 SER A O 1
ATOM 1420 N N . ARG A 1 179 ? 4.805 -5.313 3.950 1.00 92.44 179 ARG A N 1
ATOM 1421 C CA . ARG A 1 179 ? 5.041 -6.620 4.584 1.00 92.44 179 ARG A CA 1
ATOM 1422 C C . ARG A 1 179 ? 3.999 -6.870 5.669 1.00 92.44 179 ARG A C 1
ATOM 1424 O O . ARG A 1 179 ? 3.723 -5.986 6.483 1.00 92.44 179 ARG A O 1
ATOM 1431 N N . TYR A 1 180 ? 3.504 -8.099 5.722 1.00 93.06 180 TYR A N 1
ATOM 1432 C CA . TYR A 1 180 ? 2.562 -8.598 6.717 1.00 93.06 180 TYR A CA 1
ATOM 1433 C C . TYR A 1 180 ? 3.116 -9.869 7.366 1.00 93.06 180 TYR A C 1
ATOM 1435 O O . TYR A 1 180 ? 3.728 -10.687 6.685 1.00 93.06 180 TYR A O 1
ATOM 1443 N N . ALA A 1 181 ? 2.877 -10.059 8.670 1.00 91.62 181 ALA A N 1
ATOM 1444 C CA . ALA A 1 181 ? 3.273 -11.268 9.403 1.00 91.62 181 ALA A CA 1
ATOM 1445 C C . ALA A 1 181 ? 2.727 -12.570 8.783 1.00 91.62 181 ALA A C 1
ATOM 1447 O O . ALA A 1 181 ? 3.362 -13.615 8.881 1.00 91.62 181 ALA A O 1
ATOM 1448 N N . SER A 1 182 ? 1.562 -12.504 8.136 1.00 91.56 182 SER A N 1
ATOM 1449 C CA . SER A 1 182 ? 0.922 -13.605 7.414 1.00 91.56 182 SER A CA 1
ATOM 1450 C C . SER A 1 182 ? -0.169 -13.075 6.475 1.00 91.56 182 SER A C 1
ATOM 1452 O O . SER A 1 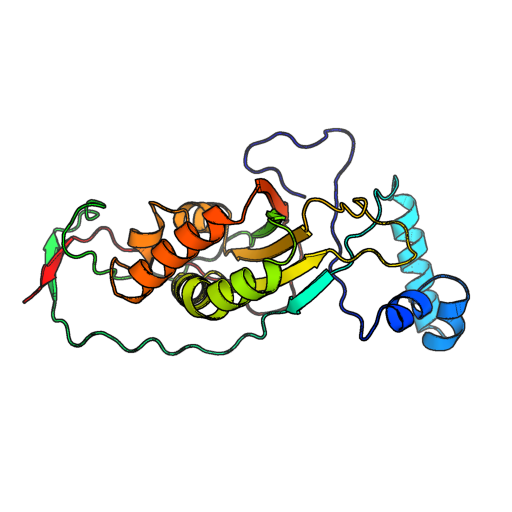182 ? -0.552 -11.904 6.555 1.00 91.56 182 SER A O 1
ATOM 1454 N N . TYR A 1 183 ? -0.719 -13.937 5.616 1.00 92.19 183 TYR A N 1
ATOM 1455 C CA . TYR A 1 183 ? -1.923 -13.611 4.841 1.00 92.19 183 TYR A CA 1
ATOM 1456 C C . TYR A 1 183 ? -3.146 -13.350 5.747 1.00 92.19 183 TYR A C 1
ATOM 1458 O O . TYR A 1 183 ? -3.917 -12.432 5.486 1.00 92.19 183 TYR A O 1
ATOM 1466 N N . GLN A 1 184 ? -3.275 -14.055 6.878 1.00 91.88 184 GLN A N 1
ATOM 1467 C CA . GLN A 1 184 ? -4.323 -13.772 7.869 1.00 91.88 184 GLN A CA 1
ATOM 1468 C C . GLN A 1 184 ? -4.179 -12.364 8.463 1.00 91.88 184 GLN A C 1
ATOM 1470 O O . GLN A 1 184 ? -5.166 -11.648 8.605 1.00 91.88 184 GLN A O 1
ATOM 1475 N N . HIS A 1 185 ? -2.951 -11.933 8.764 1.00 94.56 185 HIS A N 1
ATOM 1476 C CA . HIS A 1 185 ? -2.707 -10.558 9.191 1.00 94.56 185 HIS A CA 1
ATOM 1477 C C . HIS A 1 185 ? -3.116 -9.560 8.097 1.00 94.56 185 HIS A C 1
ATOM 1479 O O . HIS A 1 185 ? -3.807 -8.594 8.397 1.00 94.56 185 HIS A O 1
ATOM 1485 N N . TYR A 1 186 ? -2.785 -9.819 6.825 1.00 94.50 186 TYR A N 1
ATOM 1486 C CA . TYR A 1 186 ? -3.269 -9.002 5.704 1.00 94.50 186 TYR A CA 1
ATOM 1487 C C . TYR A 1 186 ? -4.801 -8.888 5.673 1.00 94.50 186 TYR A C 1
ATOM 1489 O O . TYR A 1 186 ? -5.322 -7.784 5.495 1.00 94.50 186 TYR A O 1
ATOM 1497 N N . GLN A 1 187 ? -5.527 -9.991 5.876 1.00 94.12 187 GLN A N 1
ATOM 1498 C CA . GLN A 1 187 ? -6.992 -9.985 5.932 1.00 94.12 187 GLN A CA 1
ATOM 1499 C C . GLN A 1 187 ? -7.519 -9.166 7.122 1.00 94.12 187 GLN A C 1
ATOM 1501 O O . GLN A 1 187 ? -8.457 -8.383 6.970 1.00 94.12 187 GLN A O 1
ATOM 1506 N N . ALA A 1 188 ? -6.874 -9.275 8.284 1.00 92.19 188 ALA A N 1
ATOM 1507 C CA . ALA A 1 188 ? -7.253 -8.535 9.485 1.00 92.19 188 ALA A CA 1
ATOM 1508 C C . ALA A 1 188 ? -7.074 -7.012 9.337 1.00 92.19 188 ALA A C 1
ATOM 1510 O O . ALA A 1 188 ? -7.758 -6.248 10.012 1.00 92.19 188 ALA A O 1
ATOM 1511 N N . THR A 1 189 ? -6.217 -6.544 8.421 1.00 92.44 189 THR A N 1
ATOM 1512 C CA . THR A 1 189 ? -6.044 -5.106 8.158 1.00 92.44 189 THR A CA 1
ATOM 1513 C C . THR A 1 189 ? -6.953 -4.551 7.051 1.00 92.44 189 THR A C 1
ATOM 1515 O O . THR A 1 189 ? -6.769 -3.404 6.635 1.00 92.44 189 THR A O 1
ATOM 1518 N N . ARG A 1 190 ? -7.904 -5.328 6.509 1.00 91.56 190 ARG A N 1
ATOM 1519 C CA . ARG A 1 190 ? -8.825 -4.814 5.478 1.00 91.56 190 ARG A CA 1
ATOM 1520 C C . ARG A 1 190 ? -9.795 -3.768 6.065 1.00 91.56 190 ARG A C 1
ATOM 1522 O O . ARG A 1 190 ? -10.142 -3.856 7.250 1.00 91.56 190 ARG A O 1
ATOM 1529 N N . PRO A 1 191 ? -10.283 -2.808 5.250 1.00 82.12 191 PRO A N 1
ATOM 1530 C CA . PRO A 1 191 ? -11.372 -1.913 5.645 1.00 82.12 191 PRO A CA 1
ATOM 1531 C C . PRO A 1 191 ? -12.577 -2.722 6.152 1.00 82.12 191 PRO A C 1
ATOM 1533 O O . PRO A 1 191 ? -13.132 -3.532 5.417 1.00 82.12 191 PRO A O 1
ATOM 1536 N N . GLY A 1 192 ? -12.930 -2.550 7.428 1.00 85.06 192 GLY A N 1
ATOM 1537 C CA . GLY A 1 192 ? -13.987 -3.305 8.120 1.00 85.06 192 GLY A CA 1
ATOM 1538 C C . GLY A 1 192 ? -13.492 -4.278 9.197 1.00 85.06 192 GLY A C 1
ATOM 1539 O O . GLY A 1 192 ? -14.241 -4.568 10.120 1.00 85.06 192 GLY A O 1
ATOM 1540 N N . GLN A 1 193 ? -12.236 -4.730 9.131 1.00 90.69 193 GLN A N 1
ATOM 1541 C CA . GLN A 1 193 ? -11.621 -5.600 10.151 1.00 90.69 193 GLN A CA 1
ATOM 1542 C C . GLN A 1 193 ? -10.553 -4.867 10.967 1.00 90.69 193 GLN A C 1
ATOM 1544 O O . GLN A 1 193 ? -10.420 -5.076 12.169 1.00 90.69 193 GLN A O 1
ATOM 1549 N N . ALA A 1 194 ? -9.843 -3.935 10.332 1.00 91.62 194 ALA A N 1
ATOM 1550 C CA . ALA A 1 194 ? -8.719 -3.222 10.929 1.00 91.62 194 ALA A CA 1
ATOM 1551 C C . ALA A 1 194 ? -9.065 -2.430 12.208 1.00 91.62 194 ALA A C 1
ATOM 1553 O O . ALA A 1 194 ? -8.192 -2.206 13.051 1.00 91.62 194 ALA A O 1
ATOM 1554 N N . VAL A 1 195 ? -10.336 -2.055 12.392 1.00 91.31 195 VAL A N 1
ATOM 1555 C CA . VAL A 1 195 ? -10.822 -1.394 13.613 1.00 91.31 195 VAL A CA 1
ATOM 1556 C C . VAL A 1 195 ? -10.626 -2.265 14.857 1.00 91.31 195 VAL A C 1
ATOM 1558 O O . VAL A 1 195 ? -10.354 -1.741 15.931 1.00 91.31 195 VAL A O 1
ATOM 1561 N N . PHE A 1 196 ? -10.656 -3.592 14.713 1.00 89.56 196 PHE A N 1
ATOM 1562 C CA . PHE A 1 196 ? -10.436 -4.537 15.811 1.00 89.56 196 PHE A CA 1
ATOM 1563 C C . PHE A 1 196 ? -8.954 -4.714 16.172 1.00 89.56 196 PHE A C 1
ATOM 1565 O O . PHE A 1 196 ? -8.638 -5.397 17.141 1.00 89.56 196 PHE A O 1
ATOM 1572 N N . LEU A 1 197 ? -8.045 -4.096 15.408 1.00 88.56 197 LEU A N 1
ATOM 1573 C CA . LEU A 1 197 ? -6.600 -4.108 15.662 1.00 88.56 197 LEU A CA 1
ATOM 1574 C C . LEU A 1 197 ? -6.108 -2.780 16.228 1.00 88.56 197 LEU A C 1
ATOM 1576 O O . LEU A 1 197 ? -5.227 -2.736 17.081 1.00 88.56 197 LEU A O 1
ATOM 1580 N N . GLY A 1 198 ? -6.647 -1.681 15.700 1.00 88.00 198 GLY A N 1
ATOM 1581 C CA . GLY A 1 198 ? -6.197 -0.332 16.030 1.00 88.00 198 GLY A CA 1
ATOM 1582 C C . GLY A 1 198 ? -7.176 0.480 16.872 1.00 88.00 198 GLY A C 1
ATOM 1583 O O . GLY A 1 198 ? -6.787 1.544 17.358 1.00 88.00 198 GLY A O 1
ATOM 1584 N N . GLY A 1 199 ? -8.410 0.006 17.050 1.00 90.12 199 GLY A N 1
ATOM 1585 C CA . GLY A 1 199 ? -9.519 0.755 17.638 1.00 90.12 199 GLY A CA 1
ATOM 1586 C C . GLY A 1 199 ? -10.150 1.754 16.668 1.00 90.12 199 GLY A C 1
ATOM 1587 O O . GLY A 1 199 ? -9.704 1.892 15.530 1.00 90.12 199 GLY A O 1
ATOM 1588 N N . ASN A 1 200 ? -11.183 2.476 17.118 1.00 91.44 200 ASN A N 1
ATOM 1589 C CA . ASN A 1 200 ? -11.914 3.468 16.309 1.00 91.44 200 ASN A CA 1
ATOM 1590 C C . ASN A 1 200 ? -11.515 4.942 16.589 1.00 91.44 200 ASN A C 1
ATOM 1592 O O . ASN A 1 200 ? -12.275 5.877 16.304 1.00 91.44 200 ASN A O 1
ATOM 1596 N N . GLY A 1 201 ? -10.309 5.152 17.128 1.00 89.06 201 GLY A N 1
ATOM 1597 C CA . GLY A 1 201 ? -9.762 6.452 17.530 1.00 89.06 201 GLY A CA 1
ATOM 1598 C C . GLY A 1 201 ? -9.442 7.438 16.385 1.00 89.06 201 GLY A C 1
ATOM 1599 O O . GLY A 1 201 ? -9.795 7.217 15.224 1.00 89.06 201 GLY A O 1
ATOM 1600 N N . PRO A 1 202 ? -8.794 8.582 16.689 1.00 89.75 202 PRO A N 1
ATOM 1601 C CA . PRO A 1 202 ? -8.475 9.612 15.691 1.00 89.75 202 PRO A CA 1
ATOM 1602 C C . PRO A 1 202 ? -7.599 9.131 14.526 1.00 89.75 202 PRO A C 1
ATOM 1604 O O . PRO A 1 202 ? -7.809 9.551 13.390 1.00 89.75 202 PRO A O 1
ATOM 1607 N N . ASP A 1 203 ? -6.643 8.245 14.793 1.00 89.81 203 ASP A N 1
ATOM 1608 C CA . ASP A 1 203 ? -5.763 7.637 13.792 1.00 89.81 203 ASP A CA 1
ATOM 1609 C C . ASP A 1 203 ? -6.524 6.701 12.845 1.00 89.81 203 ASP A C 1
ATOM 1611 O O . ASP A 1 203 ? -6.322 6.767 11.635 1.00 89.81 203 ASP A O 1
ATOM 1615 N N . TRP A 1 204 ? -7.466 5.908 13.367 1.00 91.88 204 TRP A N 1
ATOM 1616 C CA . TRP A 1 204 ? -8.395 5.114 12.556 1.00 91.88 204 TRP A CA 1
ATOM 1617 C C . TRP A 1 204 ? -9.229 5.981 11.614 1.00 91.88 204 TRP A C 1
ATOM 1619 O O . TRP A 1 204 ? -9.353 5.678 10.426 1.00 91.88 204 TRP A O 1
ATOM 1629 N N . ARG A 1 205 ? -9.791 7.084 12.127 1.00 93.06 205 ARG A N 1
ATOM 1630 C CA . ARG A 1 205 ? -10.574 8.020 11.307 1.00 93.06 205 ARG A CA 1
ATOM 1631 C C . ARG A 1 205 ? -9.711 8.644 10.214 1.00 93.06 205 ARG A C 1
ATOM 1633 O O . ARG A 1 205 ? -10.110 8.625 9.054 1.00 93.06 205 ARG A O 1
ATOM 1640 N N . ALA A 1 206 ? -8.511 9.111 10.561 1.00 94.50 206 ALA A N 1
ATOM 1641 C CA . ALA A 1 206 ? -7.566 9.663 9.594 1.00 94.50 206 ALA A CA 1
ATOM 1642 C C . ALA A 1 206 ? -7.180 8.642 8.510 1.00 94.50 206 ALA A C 1
ATOM 1644 O O . ALA A 1 206 ? -7.157 8.999 7.332 1.00 94.50 206 ALA A O 1
ATOM 1645 N N . TRP A 1 207 ? -6.928 7.387 8.894 1.00 95.62 207 TRP A N 1
ATOM 1646 C CA . TRP A 1 207 ? -6.634 6.284 7.978 1.00 95.62 207 TRP A CA 1
ATOM 1647 C C . TRP A 1 207 ? -7.801 6.010 7.028 1.00 95.62 207 TRP A C 1
ATOM 1649 O O . TRP A 1 207 ? -7.622 6.023 5.812 1.00 95.62 207 TRP A O 1
ATOM 1659 N N . ARG A 1 208 ? -9.017 5.835 7.560 1.00 95.25 208 ARG A N 1
ATOM 1660 C CA . ARG A 1 208 ? -10.222 5.570 6.761 1.00 95.25 208 ARG A CA 1
ATOM 1661 C C . ARG A 1 208 ? -10.501 6.702 5.776 1.00 95.25 208 ARG A C 1
ATOM 1663 O O . ARG A 1 208 ? -10.761 6.444 4.603 1.00 95.25 208 ARG A O 1
ATOM 1670 N N . ASP A 1 209 ? -10.444 7.945 6.245 1.00 95.81 209 ASP A N 1
ATOM 1671 C CA . ASP A 1 209 ? -10.727 9.117 5.418 1.00 95.81 209 ASP A CA 1
ATOM 1672 C C . ASP A 1 209 ? -9.645 9.301 4.338 1.00 95.81 209 ASP A C 1
ATOM 1674 O O . ASP A 1 209 ? -9.954 9.692 3.212 1.00 95.81 209 ASP A O 1
ATOM 1678 N N . ALA A 1 210 ? -8.385 8.965 4.639 1.00 96.12 210 ALA A N 1
ATOM 1679 C CA . ALA A 1 210 ? -7.310 8.945 3.652 1.00 96.12 210 ALA A CA 1
ATOM 1680 C C . ALA A 1 210 ? -7.518 7.857 2.591 1.00 96.12 210 ALA A C 1
ATOM 1682 O O . ALA A 1 210 ? -7.418 8.165 1.408 1.00 96.12 210 ALA A O 1
ATOM 1683 N N . LEU A 1 211 ? -7.887 6.630 2.978 1.00 95.12 211 LEU A N 1
ATOM 1684 C CA . LEU A 1 211 ? -8.203 5.565 2.019 1.00 95.12 211 LEU A CA 1
ATOM 1685 C C . LEU A 1 211 ? -9.395 5.922 1.123 1.00 95.12 211 LEU A C 1
ATOM 1687 O O . LEU A 1 211 ? -9.372 5.644 -0.075 1.00 95.12 211 LEU A O 1
ATOM 1691 N N . ALA A 1 212 ? -10.425 6.562 1.683 1.00 95.00 212 ALA A N 1
ATOM 1692 C CA . ALA A 1 212 ? -11.571 7.037 0.913 1.00 95.00 212 ALA A CA 1
ATOM 1693 C C . ALA A 1 212 ? -11.172 8.132 -0.092 1.00 95.00 212 ALA A C 1
ATOM 1695 O O . ALA A 1 212 ? -11.605 8.098 -1.242 1.00 95.00 212 ALA A O 1
ATOM 1696 N N . ALA A 1 213 ? -10.312 9.072 0.315 1.00 94.94 213 ALA A N 1
ATOM 1697 C CA . ALA A 1 213 ? -9.765 10.083 -0.586 1.00 94.94 213 ALA A CA 1
ATOM 1698 C C . ALA A 1 213 ? -8.892 9.458 -1.690 1.00 94.94 213 ALA A C 1
ATOM 1700 O O . ALA A 1 213 ? -9.048 9.800 -2.860 1.00 94.94 213 ALA A O 1
ATOM 1701 N N . GLU A 1 214 ? -8.022 8.502 -1.346 1.00 94.69 214 GLU A N 1
ATOM 1702 C CA . GLU A 1 214 ? -7.188 7.773 -2.309 1.00 94.69 214 GLU A CA 1
ATOM 1703 C C . GLU A 1 214 ? -8.027 7.006 -3.337 1.00 94.69 214 GLU A C 1
ATOM 1705 O O . GLU A 1 214 ? -7.703 7.017 -4.526 1.00 94.69 214 GLU A O 1
ATOM 1710 N N . ALA A 1 215 ? -9.136 6.391 -2.912 1.00 93.62 215 ALA A N 1
ATOM 1711 C CA . ALA A 1 215 ? -10.051 5.684 -3.805 1.00 93.62 215 ALA A CA 1
ATOM 1712 C C . ALA A 1 215 ? -10.627 6.593 -4.906 1.00 93.62 215 ALA A C 1
ATOM 1714 O O . ALA A 1 215 ? -10.867 6.117 -6.011 1.00 93.62 215 ALA A O 1
ATOM 1715 N N . GLY A 1 216 ? -10.770 7.899 -4.651 1.00 94.94 216 GLY A N 1
ATOM 1716 C CA . GLY A 1 216 ? -11.194 8.879 -5.657 1.00 94.94 216 GLY A CA 1
ATOM 1717 C C . GLY A 1 216 ? -10.191 9.101 -6.798 1.00 94.94 216 GLY A C 1
ATOM 1718 O O . GLY A 1 216 ? -10.564 9.630 -7.846 1.00 94.94 216 GLY A O 1
ATOM 1719 N N . PHE A 1 217 ? -8.931 8.691 -6.627 1.00 96.38 217 PHE A N 1
ATOM 1720 C CA . PHE A 1 217 ? -7.892 8.785 -7.657 1.00 96.38 217 PHE A CA 1
ATOM 1721 C C . PHE A 1 217 ? -7.605 7.460 -8.365 1.00 96.38 217 PHE A C 1
ATOM 1723 O O . PHE A 1 217 ? -6.991 7.470 -9.433 1.00 96.38 217 PHE A O 1
ATOM 1730 N N . VAL A 1 218 ? -7.999 6.328 -7.780 1.00 96.94 218 VAL A N 1
ATOM 1731 C CA . VAL A 1 218 ? -7.709 4.991 -8.308 1.00 96.94 218 VAL A CA 1
ATOM 1732 C C . VAL A 1 218 ? -8.726 4.630 -9.388 1.00 96.94 218 VAL A C 1
ATOM 1734 O O . VAL A 1 218 ? -9.927 4.615 -9.146 1.00 96.94 218 VAL A O 1
ATOM 1737 N N . LEU A 1 219 ? -8.229 4.299 -10.576 1.00 97.25 219 LEU A N 1
ATOM 1738 C CA . LEU A 1 219 ? -9.031 3.861 -11.722 1.00 97.25 219 LEU A CA 1
ATOM 1739 C C . LEU A 1 219 ? -9.156 2.337 -11.765 1.00 97.25 219 LEU A C 1
ATOM 1741 O O . LEU A 1 219 ? -10.201 1.795 -12.105 1.00 97.25 219 LEU A O 1
ATOM 1745 N N . GLU A 1 220 ? -8.072 1.649 -11.420 1.00 96.69 220 GLU A N 1
ATOM 1746 C CA . GLU A 1 220 ? -7.974 0.193 -11.429 1.00 96.69 220 GLU A CA 1
ATOM 1747 C C . GLU A 1 220 ? -6.925 -0.237 -10.409 1.00 96.69 220 GLU A C 1
ATOM 1749 O O . GLU A 1 220 ? -5.969 0.499 -10.149 1.00 96.69 220 GLU A O 1
ATOM 1754 N N . THR A 1 221 ? -7.072 -1.430 -9.837 1.00 95.62 221 THR A N 1
ATOM 1755 C CA . THR A 1 221 ? -6.055 -1.998 -8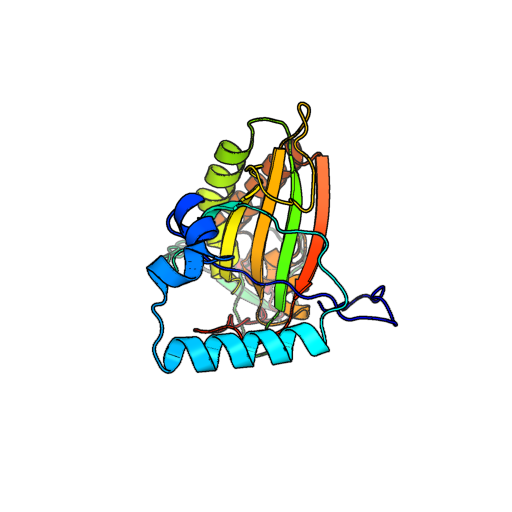.958 1.00 95.62 221 THR A CA 1
ATOM 1756 C C . THR A 1 221 ? -5.970 -3.511 -9.082 1.00 95.62 221 THR A C 1
ATOM 1758 O O . THR A 1 221 ? -6.984 -4.179 -9.251 1.00 95.62 221 THR A O 1
ATOM 1761 N N . ASN A 1 222 ? -4.752 -4.032 -8.948 1.00 94.44 222 ASN A N 1
ATOM 1762 C CA . ASN A 1 222 ? -4.466 -5.452 -8.801 1.00 94.44 222 ASN A CA 1
ATOM 1763 C C . ASN A 1 222 ? -3.610 -5.679 -7.547 1.00 94.44 222 ASN A C 1
ATOM 1765 O O . ASN A 1 222 ? -2.804 -4.818 -7.176 1.00 94.44 222 ASN A O 1
ATOM 1769 N N . VAL A 1 223 ? -3.781 -6.830 -6.898 1.00 94.25 223 VAL A N 1
ATOM 1770 C CA . VAL A 1 223 ? -3.047 -7.208 -5.688 1.00 94.25 223 VAL A CA 1
ATOM 1771 C C . VAL A 1 223 ? -2.399 -8.568 -5.892 1.00 94.25 223 VAL A C 1
ATOM 1773 O O . VAL A 1 223 ? -3.068 -9.548 -6.197 1.00 94.25 223 VAL A O 1
ATOM 1776 N N . GLU A 1 224 ? -1.095 -8.625 -5.661 1.00 93.31 224 GLU A N 1
ATOM 1777 C CA . GLU A 1 224 ? -0.288 -9.834 -5.754 1.00 93.31 224 GLU A CA 1
ATOM 1778 C C . GLU A 1 224 ? 0.389 -10.118 -4.413 1.00 93.31 224 GLU A C 1
ATOM 1780 O O . GLU A 1 224 ? 0.771 -9.206 -3.669 1.00 93.31 224 GLU A O 1
ATOM 1785 N N . PHE A 1 225 ? 0.572 -11.403 -4.114 1.00 93.50 225 PHE A N 1
ATOM 1786 C CA . PHE A 1 225 ? 1.189 -11.864 -2.877 1.00 93.50 225 PHE A CA 1
ATOM 1787 C C . PHE A 1 225 ? 2.525 -12.533 -3.179 1.00 93.50 225 PHE A C 1
ATOM 1789 O O . PHE A 1 225 ? 2.646 -13.375 -4.069 1.00 93.50 225 PHE A O 1
ATOM 1796 N N . LEU A 1 226 ? 3.553 -12.171 -2.421 1.00 90.81 226 LEU A N 1
ATOM 1797 C CA . LEU A 1 226 ? 4.909 -12.681 -2.577 1.00 90.81 226 LEU A CA 1
ATOM 1798 C C . LEU A 1 226 ? 5.394 -13.239 -1.238 1.00 90.81 226 LEU A C 1
ATOM 1800 O O . LEU A 1 226 ? 5.253 -12.598 -0.198 1.00 90.81 226 LEU A O 1
ATOM 1804 N N . GLN A 1 227 ? 6.001 -14.421 -1.274 1.00 87.88 227 GLN A N 1
ATOM 1805 C CA . GLN A 1 227 ? 6.688 -15.035 -0.138 1.00 87.88 227 GLN A CA 1
ATOM 1806 C C . GLN A 1 227 ? 8.131 -15.344 -0.535 1.00 87.88 227 GLN A C 1
ATOM 1808 O O . GLN A 1 227 ? 8.413 -15.648 -1.696 1.00 87.88 227 GLN A O 1
ATOM 1813 N N . GLY A 1 228 ? 9.052 -15.230 0.419 1.00 78.38 228 GLY A N 1
ATOM 1814 C CA . GLY A 1 228 ? 10.475 -15.445 0.181 1.00 78.38 228 GLY A CA 1
ATOM 1815 C C . GLY A 1 228 ? 11.347 -14.942 1.327 1.00 78.38 228 GLY A C 1
ATOM 1816 O O . GLY A 1 228 ? 10.858 -14.567 2.391 1.00 78.38 228 GLY A O 1
ATOM 1817 N N . PHE A 1 229 ? 12.661 -14.937 1.107 1.00 69.50 229 PHE A N 1
ATOM 1818 C CA . PHE A 1 229 ? 13.625 -14.457 2.093 1.00 69.50 229 PHE A CA 1
ATOM 1819 C C . PHE A 1 229 ? 13.696 -12.924 2.097 1.00 69.50 229 PHE A C 1
ATOM 1821 O O . PHE A 1 229 ? 14.184 -12.321 1.140 1.00 69.50 229 PHE A O 1
ATOM 1828 N N . ASN A 1 230 ? 13.271 -12.307 3.201 1.00 67.12 230 ASN A N 1
ATOM 1829 C CA . ASN A 1 230 ? 13.408 -10.873 3.442 1.00 67.12 230 ASN A CA 1
ATOM 1830 C C . ASN A 1 230 ? 14.458 -10.620 4.531 1.00 67.12 230 ASN A C 1
ATOM 1832 O O . ASN A 1 230 ? 14.406 -11.184 5.620 1.00 67.12 230 ASN A O 1
ATOM 1836 N N . HIS A 1 231 ? 15.429 -9.755 4.240 1.00 57.34 231 HIS A N 1
ATOM 1837 C CA . HIS A 1 231 ? 16.413 -9.316 5.228 1.00 57.34 231 HIS A CA 1
ATOM 1838 C C . HIS A 1 231 ? 15.763 -8.288 6.179 1.00 57.34 231 HIS A C 1
ATOM 1840 O O . HIS A 1 231 ? 15.126 -7.355 5.698 1.00 57.34 231 HIS A O 1
ATOM 1846 N N . PHE A 1 232 ? 16.015 -8.413 7.493 1.00 67.25 232 PHE A N 1
ATOM 1847 C CA . PHE A 1 232 ? 15.569 -7.555 8.621 1.00 67.25 232 PHE A CA 1
ATOM 1848 C C . PHE A 1 232 ? 14.216 -7.885 9.273 1.00 67.25 232 PHE A C 1
ATOM 1850 O O . PHE A 1 232 ? 13.360 -8.548 8.690 1.00 67.25 232 PHE A O 1
ATOM 1857 N N . SER A 1 233 ? 14.072 -7.367 10.507 1.00 65.81 233 SER A N 1
ATOM 1858 C CA . SER A 1 233 ? 12.967 -7.500 11.466 1.00 65.81 233 SER A CA 1
ATOM 1859 C C . SER A 1 233 ? 11.616 -7.785 10.803 1.00 65.81 233 SER A C 1
ATOM 1861 O O . SER A 1 233 ? 11.055 -6.879 10.173 1.00 65.81 233 SER A O 1
ATOM 1863 N N . PRO A 1 234 ? 11.112 -9.026 10.902 1.00 73.38 234 PRO A N 1
ATOM 1864 C CA . PRO A 1 234 ? 9.838 -9.390 10.306 1.00 73.38 234 PRO A CA 1
ATOM 1865 C C . PRO A 1 234 ? 8.686 -8.648 11.000 1.00 73.38 234 PRO A C 1
ATOM 1867 O O . PRO A 1 234 ? 8.778 -8.353 12.198 1.00 73.38 234 PRO A O 1
ATOM 1870 N N . PRO A 1 235 ? 7.602 -8.326 10.274 1.00 80.12 235 PRO A N 1
ATOM 1871 C CA . PRO A 1 235 ? 6.370 -7.866 10.897 1.00 80.12 235 PRO A CA 1
ATOM 1872 C C . PRO A 1 235 ? 5.868 -8.924 11.886 1.00 80.12 235 PRO A C 1
ATOM 1874 O O . PRO A 1 235 ? 5.894 -10.122 11.606 1.00 80.12 235 PRO A O 1
ATOM 1877 N N . GLN A 1 236 ? 5.391 -8.459 13.033 1.00 81.69 236 GLN A N 1
ATOM 1878 C CA . GLN A 1 236 ? 4.647 -9.262 13.995 1.00 81.69 236 GLN A CA 1
ATOM 1879 C C . GLN A 1 236 ? 3.240 -8.694 14.083 1.00 81.69 236 GLN A C 1
ATOM 1881 O O . GLN A 1 236 ? 3.056 -7.481 13.973 1.00 81.69 236 GLN A O 1
ATOM 1886 N N . TYR A 1 237 ? 2.267 -9.572 14.285 1.00 85.75 237 TYR A N 1
ATOM 1887 C CA . TYR A 1 237 ? 0.871 -9.197 14.435 1.00 85.75 237 TYR A CA 1
ATOM 1888 C C . TYR A 1 237 ? 0.365 -9.677 15.792 1.00 85.75 237 TYR A C 1
ATOM 1890 O O . TYR A 1 237 ? 0.626 -10.813 16.184 1.00 85.75 237 TYR A O 1
ATOM 1898 N N . GLN A 1 238 ? -0.315 -8.795 16.517 1.00 86.06 238 GLN A N 1
ATOM 1899 C CA . GLN A 1 238 ? -0.945 -9.102 17.796 1.00 86.06 238 GLN A CA 1
ATOM 1900 C C . GLN A 1 238 ? -2.456 -8.991 17.598 1.00 86.06 238 GLN A C 1
ATOM 1902 O O . GLN A 1 238 ? -2.930 -7.888 17.318 1.00 86.06 238 GLN A O 1
ATOM 1907 N N . PRO A 1 239 ? -3.212 -10.095 17.682 1.00 84.88 239 PRO A N 1
ATOM 1908 C CA . PRO A 1 239 ? -4.655 -10.018 17.540 1.00 84.88 239 PRO A CA 1
ATOM 1909 C C . PRO A 1 239 ? -5.271 -9.265 18.720 1.00 84.88 239 PRO A C 1
ATOM 1911 O O . PRO A 1 239 ? -4.806 -9.387 19.852 1.00 84.88 239 PRO A O 1
ATOM 1914 N N . GLY A 1 240 ? -6.330 -8.502 18.457 1.00 84.69 240 GLY A N 1
ATOM 1915 C CA . GLY A 1 240 ? -7.141 -7.913 19.517 1.00 84.69 240 GLY A CA 1
ATOM 1916 C C . GLY A 1 240 ? -7.845 -9.000 20.332 1.00 84.69 240 GLY A C 1
ATOM 1917 O O . GLY A 1 240 ? -8.317 -9.995 19.775 1.00 84.69 240 GLY A O 1
ATOM 1918 N N . LEU A 1 241 ? -7.921 -8.810 21.647 1.00 83.94 241 LEU A N 1
ATOM 1919 C CA . LEU A 1 241 ? -8.714 -9.662 22.524 1.00 83.94 241 LEU A CA 1
ATOM 1920 C C . LEU A 1 241 ? -10.216 -9.437 22.268 1.00 83.94 241 LEU A C 1
ATOM 1922 O O . LEU A 1 241 ? -10.624 -8.305 21.986 1.00 83.94 241 LEU A O 1
ATOM 1926 N N . PRO A 1 242 ? -11.049 -10.488 22.382 1.00 85.12 242 PRO A N 1
ATOM 1927 C CA . PRO A 1 242 ? -12.495 -10.387 22.226 1.00 85.12 242 PRO A CA 1
ATOM 1928 C C . PRO A 1 242 ? -13.097 -9.706 23.456 1.00 85.12 242 PRO A C 1
ATOM 1930 O O . PRO A 1 242 ? -13.603 -10.385 24.339 1.00 85.12 242 PRO A O 1
ATOM 1933 N N . GLU A 1 243 ? -12.989 -8.387 23.569 1.00 83.75 243 GLU A N 1
ATOM 1934 C CA . GLU A 1 243 ? -13.374 -7.658 24.781 1.00 83.75 243 GLU A CA 1
ATOM 1935 C C . GLU A 1 243 ? -14.143 -6.372 24.467 1.00 83.75 243 GLU A C 1
ATOM 1937 O O . GLU A 1 243 ? -13.752 -5.594 23.595 1.00 83.75 243 GLU A O 1
ATOM 1942 N N . ARG A 1 244 ? -15.220 -6.121 25.220 1.00 86.19 244 ARG A N 1
ATOM 1943 C CA . ARG A 1 244 ? -16.065 -4.925 25.109 1.00 86.19 244 ARG A CA 1
ATOM 1944 C C . ARG A 1 244 ? -15.765 -3.926 26.216 1.00 86.19 244 ARG A C 1
ATOM 1946 O O . ARG A 1 244 ? -15.674 -4.296 27.385 1.00 86.19 244 ARG A O 1
ATOM 1953 N N . TYR A 1 245 ? -15.694 -2.648 25.858 1.00 83.81 245 TYR A N 1
ATOM 1954 C CA . TYR A 1 245 ? -15.330 -1.561 26.766 1.00 83.81 245 TYR A CA 1
ATOM 1955 C C . TYR A 1 245 ? -16.361 -0.431 26.750 1.00 83.81 245 TYR A C 1
ATOM 1957 O O . TYR A 1 245 ? -17.041 -0.218 25.750 1.00 83.81 245 TYR A O 1
ATOM 1965 N N . ARG A 1 246 ? -16.423 0.348 27.835 1.00 84.69 246 ARG A N 1
ATOM 1966 C CA . ARG A 1 246 ? -17.079 1.667 27.864 1.00 84.69 246 ARG A CA 1
ATOM 1967 C C . ARG A 1 246 ? -16.163 2.730 28.449 1.00 84.69 246 ARG A C 1
ATOM 1969 O O . ARG A 1 246 ? -15.339 2.422 29.311 1.00 84.69 246 ARG A O 1
ATOM 1976 N N . THR A 1 247 ? -16.323 3.974 28.018 1.00 82.75 247 THR A N 1
ATOM 1977 C CA . THR A 1 247 ? -15.625 5.114 28.625 1.00 82.75 247 THR A CA 1
ATOM 1978 C C . THR A 1 247 ? -16.134 5.350 30.050 1.00 82.75 247 THR A C 1
ATOM 1980 O O . THR A 1 247 ? -17.330 5.212 30.312 1.00 82.75 247 THR A O 1
ATOM 1983 N N . ARG A 1 248 ? -15.222 5.680 30.967 1.00 76.88 248 ARG A N 1
ATOM 1984 C CA . ARG A 1 248 ? -15.518 6.117 32.338 1.00 76.88 248 ARG A CA 1
ATOM 1985 C C . ARG A 1 248 ? -15.561 7.631 32.459 1.00 76.88 248 ARG A C 1
ATOM 1987 O O . ARG A 1 248 ? -14.701 8.289 31.834 1.00 76.88 248 ARG A O 1
#

pLDDT: mean 86.27, std 9.03, range [54.78, 98.5]

Radius of gyration: 21.55 Å; chains: 1; bounding box: 59×39×55 Å